Protein AF-A0A1Y1KLU0-F1 (afdb_monomer)

Sequence (217 aa):
ELPMDIPSTEQLIADHKEFMENTQKRQVEVDRICKAKQVKQSATKESRKIPKSKTPIRGSQHDVRETSPDGYGTLGRKQSTEPEFRSPRVKYLWDKWRNVWMLEWERQRVLYDHLAYLKEKERADNFSWDDWRRRFLKFMNHKKSRLTDLFRKMDKDNNGLIPRDEFIDGIIRTKFDTSRLEMKAVADMFDRNNCGLIDWKEFIAALRPDWQEKAPD

Mean predicted aligned error: 12.76 Å

pLDDT: mean 79.91, std 22.78, range [26.23, 97.81]

Secondary structure (DSSP, 8-state):
---SSHHHHHHHHHHHHHHHHHHHHHHHHHHHHHHHHB------------------------------GGGS----SS--PPPPBS-HHHHHHHHHHHHHHHHHHHHHHHHHHHHHHHHHHHHHHT--HHHHHHHHHHHHHHTT--HHHHHHHH-SSSSSEEEHHHHHHHHHHTT-S--HHHHHHHHHHH-TT-SSEEEHHHHHHHH-TT-------

Organism: Photinus pyralis (NCBI:txid7054)

Solvent-accessible surface area (backbone atoms only — not comparable to full-atom values): 13555 Å² total; per-residue (Å²): 136,80,70,96,45,62,70,62,42,53,48,56,49,52,57,45,49,54,50,52,53,55,52,55,67,50,44,62,60,54,50,53,59,45,64,74,40,44,63,78,80,78,80,79,87,75,90,78,90,87,88,89,86,88,88,87,90,88,82,90,86,82,90,76,85,70,84,54,92,72,72,81,57,97,64,77,95,53,92,80,73,78,86,56,49,79,38,73,68,53,44,51,50,49,54,52,51,53,48,52,53,52,53,49,54,50,52,53,52,53,51,50,54,49,46,51,50,49,55,52,48,52,50,54,77,67,59,45,71,70,58,52,50,54,52,52,54,51,51,34,55,74,66,74,49,54,72,68,59,57,49,56,70,55,26,83,82,72,78,55,57,29,45,50,69,54,48,44,51,48,50,53,73,70,68,53,97,73,52,76,70,51,36,52,59,50,46,54,66,34,22,79,83,69,75,61,42,34,38,61,64,39,50,44,45,63,76,39,72,85,68,70,86,76,73,85,129

Structure (mmCIF, N/CA/C/O backbone):
data_AF-A0A1Y1KLU0-F1
#
_entry.id   AF-A0A1Y1KLU0-F1
#
loop_
_atom_site.group_PDB
_atom_site.id
_atom_site.type_symbol
_atom_site.label_atom_id
_atom_site.label_alt_id
_atom_site.label_comp_id
_atom_site.label_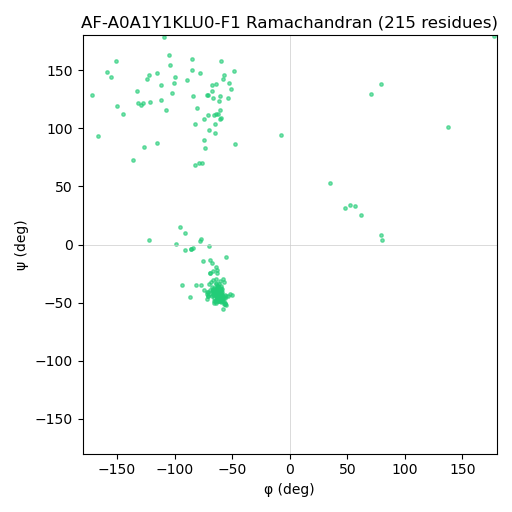asym_id
_atom_site.label_entity_id
_atom_site.label_seq_id
_atom_site.pdbx_PDB_ins_code
_atom_site.Cartn_x
_atom_site.Cartn_y
_atom_site.Cartn_z
_atom_site.occupancy
_atom_site.B_iso_or_equiv
_atom_site.auth_seq_id
_atom_site.auth_comp_id
_atom_site.auth_asym_id
_atom_site.auth_atom_id
_atom_site.pdbx_PDB_model_num
ATOM 1 N N . GLU A 1 1 ? -24.553 -1.368 2.178 1.00 76.75 1 GLU A N 1
ATOM 2 C CA . GLU A 1 1 ? -23.377 -1.200 1.297 1.00 76.75 1 GLU A CA 1
ATOM 3 C C . GLU A 1 1 ? -22.564 -0.015 1.800 1.00 76.75 1 GLU A C 1
ATOM 5 O O . GLU A 1 1 ? -23.144 0.838 2.468 1.00 76.75 1 GLU A O 1
ATOM 10 N N . LEU A 1 2 ? -21.245 -0.004 1.584 1.00 91.12 2 LEU A N 1
ATOM 11 C CA . LEU A 1 2 ? -20.385 1.109 2.007 1.00 91.12 2 LEU A CA 1
ATOM 12 C C . LEU A 1 2 ? -20.382 2.228 0.950 1.00 91.12 2 LEU A C 1
ATOM 14 O O . LEU A 1 2 ? -20.531 1.919 -0.234 1.00 91.12 2 LEU A O 1
ATOM 18 N N . PRO A 1 3 ? -20.198 3.503 1.345 1.00 94.25 3 PRO A N 1
ATOM 19 C CA . PRO A 1 3 ? -20.063 4.614 0.402 1.00 94.25 3 PRO A CA 1
ATOM 20 C C . PRO A 1 3 ? -18.905 4.394 -0.574 1.00 94.25 3 PRO A C 1
ATOM 22 O O . PRO A 1 3 ? -17.878 3.841 -0.194 1.00 94.25 3 PRO A O 1
ATOM 25 N N . MET A 1 4 ? -19.037 4.842 -1.822 1.00 93.12 4 MET A N 1
ATOM 26 C CA . MET A 1 4 ? -18.001 4.674 -2.857 1.00 93.12 4 MET A CA 1
ATOM 27 C C . MET A 1 4 ? -17.066 5.884 -2.991 1.00 93.12 4 MET A C 1
ATOM 29 O O . MET A 1 4 ? -16.336 5.994 -3.973 1.00 93.12 4 MET A O 1
ATOM 33 N N . ASP A 1 5 ? -17.076 6.777 -2.005 1.00 94.62 5 ASP A N 1
ATOM 34 C CA . ASP A 1 5 ? -16.228 7.959 -1.929 1.00 94.62 5 ASP A CA 1
ATOM 35 C C . ASP A 1 5 ? -15.383 7.965 -0.643 1.00 94.62 5 ASP A C 1
ATOM 37 O O . ASP A 1 5 ? -15.786 7.472 0.420 1.00 94.62 5 ASP A O 1
ATOM 41 N N . ILE A 1 6 ? -14.168 8.506 -0.766 1.00 95.44 6 ILE A N 1
ATOM 42 C CA . ILE A 1 6 ? -13.187 8.571 0.323 1.00 95.44 6 ILE A CA 1
ATOM 43 C C . ILE A 1 6 ? -13.709 9.419 1.498 1.00 95.44 6 ILE A C 1
ATOM 45 O O . ILE A 1 6 ? -13.676 8.904 2.618 1.00 95.44 6 ILE A O 1
ATOM 49 N N . PRO A 1 7 ? -14.243 10.645 1.296 1.00 97.19 7 PRO A N 1
ATOM 50 C CA . PRO A 1 7 ? -14.677 11.495 2.407 1.00 97.19 7 PRO A CA 1
ATOM 51 C C . PRO A 1 7 ? -15.756 10.850 3.284 1.00 97.19 7 PRO A C 1
ATOM 53 O O . PRO A 1 7 ? -15.636 10.850 4.510 1.00 97.19 7 PRO A O 1
ATOM 56 N N . SER A 1 8 ? -16.779 10.234 2.684 1.00 96.88 8 SER A N 1
ATOM 57 C CA . SER A 1 8 ? -17.842 9.566 3.447 1.00 96.88 8 SER A CA 1
ATOM 58 C C . SER A 1 8 ? -17.322 8.349 4.211 1.00 96.88 8 SER A C 1
ATOM 60 O O . SER A 1 8 ? -17.734 8.103 5.345 1.00 96.88 8 SER A O 1
ATOM 62 N N . THR A 1 9 ? -16.387 7.593 3.629 1.00 96.44 9 THR A N 1
ATOM 63 C CA . THR A 1 9 ? -15.759 6.449 4.311 1.00 96.44 9 THR A CA 1
ATOM 64 C C . THR A 1 9 ? -14.890 6.903 5.489 1.00 96.44 9 THR A C 1
ATOM 66 O O . THR A 1 9 ? -14.921 6.282 6.552 1.00 96.44 9 THR A O 1
ATOM 69 N N . GLU A 1 10 ? -14.151 8.006 5.343 1.00 97.62 10 GLU A N 1
ATOM 70 C CA . GLU A 1 10 ? -13.360 8.597 6.429 1.00 97.62 10 GLU A CA 1
ATOM 71 C C . GLU A 1 10 ? -14.247 9.100 7.576 1.00 97.62 10 GLU A C 1
ATOM 73 O O . GLU A 1 10 ? -13.916 8.864 8.742 1.00 97.62 10 GLU A O 1
ATOM 78 N N . GLN A 1 11 ? -15.410 9.684 7.268 1.00 97.81 11 GLN A N 1
ATOM 79 C CA . GLN A 1 11 ? -16.395 10.055 8.286 1.00 97.81 11 GLN A CA 1
ATOM 80 C C . GLN A 1 11 ? -16.922 8.825 9.042 1.00 97.81 11 GLN A C 1
ATOM 82 O O . GLN A 1 11 ? -16.923 8.816 10.271 1.00 97.81 11 GLN A O 1
ATOM 87 N N . LEU A 1 12 ? -17.278 7.740 8.341 1.00 97.69 12 LEU A N 1
ATOM 88 C CA . LEU A 1 12 ? -17.728 6.498 8.986 1.00 97.69 12 LEU A CA 1
ATOM 89 C C . LEU A 1 12 ? -16.672 5.883 9.914 1.00 97.69 12 LEU A C 1
ATOM 91 O O . LEU A 1 12 ? -17.035 5.233 10.901 1.00 97.69 12 LEU A O 1
ATOM 95 N N . ILE A 1 13 ? -15.386 6.055 9.593 1.00 97.62 13 ILE A N 1
ATOM 96 C CA . ILE A 1 13 ? -14.263 5.649 10.445 1.00 97.62 13 ILE A CA 1
ATOM 97 C C . ILE A 1 13 ? -14.166 6.552 11.675 1.00 97.62 13 ILE A C 1
ATOM 99 O O . ILE A 1 13 ? -13.963 6.040 12.775 1.00 97.62 13 ILE A O 1
ATOM 103 N N . ALA A 1 14 ? -14.305 7.870 11.517 1.00 97.81 14 ALA A N 1
ATOM 104 C CA . ALA A 1 14 ? -14.291 8.809 12.637 1.00 97.81 14 ALA A CA 1
ATOM 105 C C . ALA A 1 14 ? -15.418 8.502 13.636 1.00 97.81 14 ALA A C 1
ATOM 107 O O . ALA A 1 14 ? -15.144 8.295 14.819 1.00 97.81 14 ALA A O 1
ATOM 108 N N . ASP A 1 15 ? -16.645 8.336 13.141 1.00 97.31 15 ASP A N 1
ATOM 109 C CA . ASP A 1 15 ? -17.805 7.962 13.956 1.00 97.31 15 ASP A CA 1
ATOM 110 C C . ASP A 1 15 ? -17.586 6.604 14.645 1.00 97.31 15 ASP A C 1
ATOM 112 O O . ASP A 1 15 ? -17.963 6.392 15.801 1.00 97.31 15 ASP A O 1
ATOM 116 N N . HIS A 1 16 ? -16.936 5.656 13.955 1.00 97.38 16 HIS A N 1
ATOM 117 C CA . HIS A 1 16 ? -16.623 4.361 14.550 1.00 97.38 16 HIS A CA 1
ATOM 118 C C . HIS A 1 16 ? -15.627 4.453 15.698 1.00 97.38 16 HIS A C 1
ATOM 120 O O . HIS A 1 16 ? -15.785 3.752 16.695 1.00 97.38 16 HIS A O 1
ATOM 126 N N . LYS A 1 17 ? -14.597 5.290 15.551 1.00 96.50 17 LYS A N 1
ATOM 127 C CA . LYS A 1 17 ? -13.587 5.493 16.590 1.00 96.50 17 LYS A CA 1
ATOM 128 C C . LYS A 1 17 ? -14.226 6.039 17.855 1.00 96.50 17 LYS A C 1
ATOM 130 O O . LYS A 1 17 ? -13.967 5.504 18.927 1.00 96.50 17 LYS A O 1
ATOM 135 N N . GLU A 1 18 ? -15.120 7.018 17.726 1.00 96.75 18 GLU A N 1
ATOM 136 C CA . GLU A 1 18 ? -15.871 7.538 18.870 1.00 96.75 18 GLU A CA 1
ATOM 137 C C . GLU A 1 18 ? -16.696 6.432 19.549 1.00 96.75 18 GLU A C 1
ATOM 139 O O . GLU A 1 18 ? -16.684 6.291 20.776 1.00 96.75 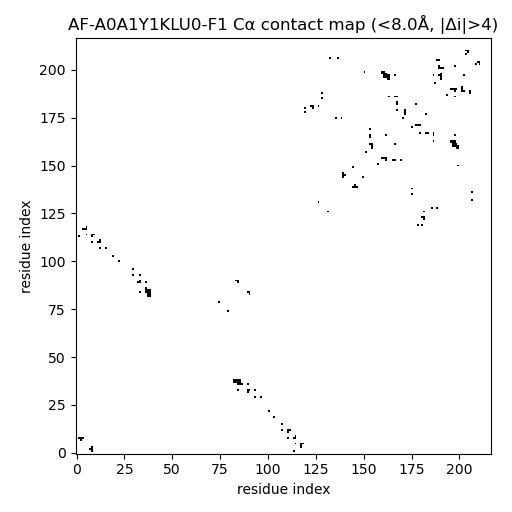18 GLU A O 1
ATOM 144 N N . PHE A 1 19 ? -17.372 5.594 18.758 1.00 96.25 19 PHE A N 1
ATOM 145 C CA . PHE A 1 19 ? -18.103 4.445 19.285 1.00 96.25 19 PHE A CA 1
ATOM 146 C C . PHE A 1 19 ? -17.188 3.469 20.042 1.00 96.25 19 PHE A C 1
ATOM 148 O O . PHE A 1 19 ? -17.486 3.126 21.187 1.00 96.25 19 PHE A O 1
ATOM 155 N N . MET A 1 20 ? -16.049 3.082 19.460 1.00 95.06 20 MET A N 1
ATOM 156 C CA . MET A 1 20 ? -15.077 2.184 20.094 1.00 95.06 20 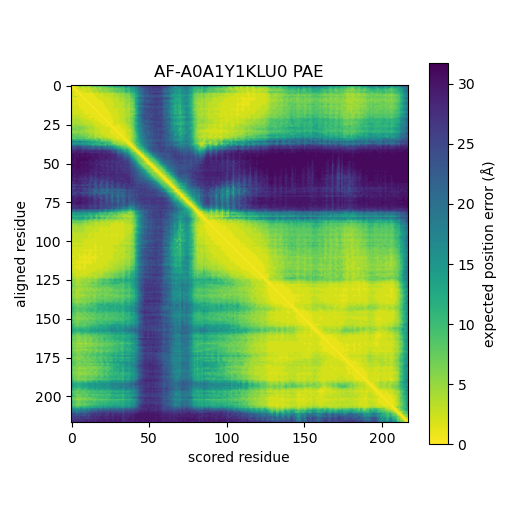MET A CA 1
ATOM 157 C C . MET A 1 20 ? -14.502 2.764 21.392 1.00 95.06 20 MET A C 1
ATOM 159 O O . MET A 1 20 ? -14.381 2.046 22.384 1.00 95.06 20 MET A O 1
ATOM 163 N N . GLU A 1 21 ? -14.186 4.061 21.428 1.00 94.06 21 GLU A N 1
ATOM 164 C CA . GLU A 1 21 ? -13.735 4.741 22.648 1.00 94.06 21 GLU A CA 1
ATOM 165 C C . GLU A 1 21 ? -14.805 4.697 23.745 1.00 94.06 21 GLU A C 1
ATOM 167 O O . GLU A 1 21 ? -14.508 4.452 24.920 1.00 94.06 21 GLU A O 1
ATOM 172 N N . ASN A 1 22 ? -16.070 4.907 23.376 1.00 93.81 22 ASN A N 1
ATOM 173 C CA . ASN A 1 22 ? -17.192 4.831 24.305 1.00 93.81 22 ASN A CA 1
ATOM 174 C C . ASN A 1 22 ? -17.421 3.402 24.822 1.00 93.81 22 ASN A C 1
ATOM 176 O O . ASN A 1 22 ? -17.669 3.226 26.022 1.00 93.81 22 ASN A O 1
ATOM 180 N N . THR A 1 23 ? -17.273 2.381 23.975 1.00 92.81 23 THR A N 1
ATOM 181 C CA . THR A 1 23 ? -17.299 0.975 24.403 1.00 92.81 23 THR A CA 1
ATOM 182 C C . THR A 1 23 ? -16.124 0.656 25.329 1.00 92.81 23 THR A C 1
ATOM 184 O O . THR A 1 23 ? -16.318 0.060 26.391 1.00 92.81 23 THR A O 1
ATOM 187 N N . GLN A 1 24 ? -14.918 1.137 25.020 1.00 91.12 24 GLN A N 1
ATOM 188 C CA . GLN A 1 24 ? -13.727 0.912 25.840 1.00 91.12 24 GLN A CA 1
ATOM 189 C C . GLN A 1 24 ? -13.848 1.528 27.242 1.00 91.12 24 GLN A C 1
ATOM 191 O O . GLN A 1 24 ? -13.431 0.908 28.220 1.00 91.12 24 GLN A O 1
ATOM 196 N N . LYS A 1 25 ? -14.472 2.705 27.386 1.00 91.94 25 LYS A N 1
ATOM 197 C CA . LYS A 1 25 ? -14.742 3.313 28.707 1.00 91.94 25 LYS A CA 1
ATOM 198 C C . LYS A 1 25 ? -15.617 2.413 29.588 1.00 91.94 25 LYS A C 1
ATOM 200 O O . LYS A 1 25 ? -15.358 2.270 30.782 1.00 91.94 25 LYS A O 1
ATOM 205 N N . ARG A 1 26 ? -16.619 1.759 28.995 1.00 91.44 26 ARG A N 1
ATOM 206 C CA . ARG A 1 26 ? -17.548 0.846 29.687 1.00 91.44 26 ARG A CA 1
ATOM 207 C C . ARG A 1 26 ? -16.926 -0.512 30.028 1.00 91.44 26 ARG A C 1
ATOM 209 O O . ARG A 1 26 ? -17.459 -1.221 30.883 1.00 91.44 26 ARG A O 1
ATOM 216 N N . GLN A 1 27 ? -15.774 -0.851 29.443 1.00 89.44 27 GLN A N 1
ATOM 217 C CA . GLN A 1 27 ? -15.048 -2.090 29.732 1.00 89.44 27 GLN A CA 1
ATOM 218 C C . GLN A 1 27 ? -14.816 -2.296 31.231 1.00 89.44 27 GLN A C 1
ATOM 220 O O . GLN A 1 27 ? -14.994 -3.397 31.747 1.00 89.44 27 GLN A O 1
ATOM 225 N N . VAL A 1 28 ? -14.442 -1.231 31.946 1.00 89.31 28 VAL A N 1
ATOM 226 C CA . VAL A 1 28 ? -14.109 -1.290 33.377 1.00 89.31 28 VAL A CA 1
ATOM 227 C C . VAL A 1 28 ? -15.307 -1.742 34.220 1.00 89.31 28 VAL A C 1
ATOM 229 O O . VAL A 1 28 ? -15.146 -2.484 35.193 1.00 89.31 28 VAL A O 1
ATOM 232 N N . GLU A 1 29 ? -16.516 -1.322 33.849 1.00 91.19 29 GLU A N 1
ATOM 233 C CA . GLU A 1 29 ? -17.753 -1.700 34.536 1.00 91.19 29 GLU A CA 1
ATOM 234 C C . GLU A 1 29 ? -18.094 -3.172 34.294 1.00 91.19 29 GLU A C 1
ATOM 236 O O . GLU A 1 29 ? -18.395 -3.909 35.238 1.00 91.19 29 GLU A O 1
ATOM 241 N N . VAL A 1 30 ? -17.977 -3.625 33.044 1.00 88.19 30 VAL A N 1
ATOM 242 C CA . VAL A 1 30 ? -18.237 -5.019 32.659 1.00 88.19 30 VAL A CA 1
ATOM 243 C C . VAL A 1 30 ? -17.240 -5.962 33.326 1.00 88.19 30 VAL A C 1
ATOM 245 O O . VAL A 1 30 ? -17.640 -6.971 33.912 1.00 88.19 30 VAL A O 1
ATOM 248 N N . ASP A 1 31 ? -15.960 -5.593 33.338 1.00 88.25 31 ASP A N 1
ATOM 249 C CA . ASP A 1 31 ? -14.896 -6.306 34.041 1.00 88.25 31 ASP A CA 1
ATOM 250 C C . ASP A 1 31 ? -15.204 -6.478 35.528 1.00 88.25 31 ASP A C 1
ATOM 252 O O . ASP A 1 31 ? -15.012 -7.561 36.086 1.00 88.25 31 ASP A O 1
ATOM 256 N N . ARG A 1 32 ? -15.687 -5.416 36.184 1.00 90.00 32 ARG A N 1
ATOM 257 C CA . ARG A 1 32 ? -16.030 -5.436 37.610 1.00 90.00 32 ARG A CA 1
ATOM 258 C C . ARG A 1 32 ? -17.137 -6.453 37.895 1.00 90.00 32 ARG A C 1
ATOM 260 O O . ARG A 1 32 ? -17.018 -7.229 38.844 1.00 90.00 32 ARG A O 1
ATOM 267 N N . ILE A 1 33 ? -18.182 -6.482 37.067 1.00 87.31 33 ILE A N 1
ATOM 268 C CA . ILE A 1 33 ? -19.315 -7.411 37.209 1.00 87.31 33 ILE A CA 1
ATOM 269 C C . ILE A 1 33 ? -18.874 -8.855 36.934 1.00 87.31 33 ILE A C 1
ATOM 271 O O . ILE A 1 33 ? -19.210 -9.761 37.703 1.00 87.31 33 ILE A O 1
ATOM 275 N N . CYS A 1 34 ? -18.082 -9.070 35.881 1.00 86.12 34 CYS A N 1
ATOM 276 C CA . CYS A 1 34 ? -17.589 -10.393 35.502 1.00 86.12 34 CYS A CA 1
ATOM 277 C C . CYS A 1 34 ? -16.656 -10.974 36.576 1.00 86.12 34 CYS A C 1
ATOM 279 O O . CYS A 1 34 ? -16.883 -12.091 37.047 1.00 86.12 34 CYS A O 1
ATOM 281 N N . LYS A 1 35 ? -15.670 -10.196 37.051 1.00 85.12 3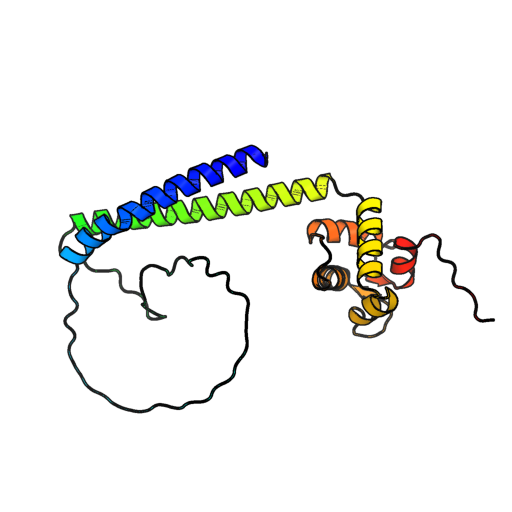5 LYS A N 1
ATOM 282 C CA . LYS A 1 35 ? -14.717 -10.614 38.100 1.00 85.12 35 LYS A CA 1
ATOM 283 C C . LYS A 1 35 ? -15.407 -10.945 39.425 1.00 85.12 35 LYS A C 1
ATOM 285 O O . LYS A 1 35 ? -14.983 -11.868 40.116 1.00 85.12 35 LYS A O 1
ATOM 290 N N . ALA A 1 36 ? -16.491 -10.248 39.774 1.00 80.31 36 ALA A N 1
ATOM 291 C CA . ALA A 1 36 ? -17.230 -10.491 41.016 1.00 80.31 36 ALA A CA 1
ATOM 292 C C . ALA A 1 36 ? -17.945 -11.858 41.064 1.00 80.31 36 ALA A C 1
ATOM 294 O O . ALA A 1 36 ? -18.254 -12.353 42.149 1.00 80.31 36 ALA A O 1
ATOM 295 N N . LYS A 1 37 ? -18.239 -12.470 39.907 1.00 79.19 37 LYS A N 1
ATOM 296 C CA . LYS A 1 37 ? -18.997 -13.733 39.803 1.00 79.19 37 LYS A CA 1
ATOM 297 C C . LYS A 1 37 ? -18.238 -14.853 39.081 1.00 79.19 37 LYS A C 1
ATOM 299 O O . LYS A 1 37 ? -18.806 -15.931 38.887 1.00 79.19 37 LYS A O 1
ATOM 304 N N . GLN A 1 38 ? -16.983 -14.619 38.705 1.00 81.44 38 GLN A N 1
ATOM 305 C CA . GLN A 1 38 ? -16.123 -15.615 38.073 1.00 81.44 38 GLN A CA 1
ATOM 306 C C . GLN A 1 38 ? -15.773 -16.735 39.062 1.00 81.44 38 GLN A C 1
ATOM 308 O O . GLN A 1 38 ? -15.472 -16.489 40.236 1.00 81.44 38 GLN A O 1
ATOM 313 N N . VAL A 1 39 ? -15.816 -17.985 38.601 1.00 77.88 39 VAL A N 1
ATOM 314 C CA . VAL A 1 39 ? -15.370 -19.129 39.397 1.00 77.88 39 VAL A CA 1
ATOM 315 C C . VAL A 1 39 ? -13.844 -19.063 39.503 1.00 77.88 39 VAL A C 1
ATOM 317 O O . VAL A 1 39 ? -13.133 -19.239 38.518 1.00 77.88 39 VAL A O 1
ATOM 320 N N . LYS A 1 40 ? -13.316 -18.791 40.705 1.00 68.81 40 LYS A N 1
ATOM 321 C CA . LYS A 1 40 ? -11.881 -18.957 40.972 1.00 68.81 40 LYS A CA 1
ATOM 322 C C . LYS A 1 40 ? -11.545 -20.440 40.838 1.00 68.81 40 LYS A C 1
ATOM 324 O O . LYS A 1 40 ? -11.979 -21.230 41.673 1.00 68.81 40 LYS A O 1
ATOM 329 N N . GLN A 1 41 ? -10.762 -20.800 39.825 1.00 56.53 41 GLN A N 1
ATOM 330 C CA . GLN A 1 41 ? -10.113 -22.105 39.787 1.00 56.53 41 GLN A CA 1
ATOM 331 C C . GLN A 1 41 ? -9.191 -22.194 41.009 1.00 56.53 41 GLN A C 1
ATOM 333 O O . GLN A 1 41 ? -8.276 -21.385 41.177 1.00 56.53 41 GLN A O 1
ATOM 338 N N . SER A 1 42 ? -9.483 -23.120 41.919 1.00 41.16 42 SER A N 1
ATOM 339 C CA . SER A 1 42 ? -8.624 -23.407 43.062 1.00 41.16 42 SER A CA 1
ATOM 340 C C . SER A 1 42 ? -7.281 -23.903 42.538 1.00 41.16 42 SER A C 1
ATOM 342 O O . SER A 1 42 ? -7.201 -24.984 41.961 1.00 41.16 42 SER A O 1
ATOM 344 N N . ALA A 1 43 ? -6.229 -23.109 42.731 1.00 41.41 43 ALA A N 1
ATOM 345 C CA . ALA A 1 43 ? -4.866 -23.531 42.466 1.00 41.41 43 ALA A CA 1
ATOM 346 C C . ALA A 1 43 ? -4.496 -24.664 43.435 1.00 41.41 43 ALA A C 1
ATOM 348 O O . ALA A 1 43 ? -4.079 -24.418 44.568 1.00 41.41 43 ALA A O 1
ATOM 349 N N . THR A 1 44 ? -4.641 -25.913 42.998 1.00 34.12 44 THR A N 1
ATOM 350 C CA . THR A 1 44 ? -3.927 -27.037 43.598 1.00 34.12 44 THR A CA 1
ATOM 351 C C . THR A 1 44 ? -2.440 -26.819 43.338 1.00 34.12 44 THR A C 1
ATOM 353 O O . THR A 1 44 ? -1.949 -26.972 42.220 1.00 34.12 44 THR A O 1
ATOM 356 N N . LYS A 1 45 ? -1.725 -26.382 44.381 1.00 42.75 45 LYS A N 1
ATOM 357 C CA . LYS A 1 45 ? -0.264 -26.416 44.438 1.00 42.75 45 LYS A CA 1
ATOM 358 C C . LYS A 1 45 ? 0.176 -27.872 44.306 1.00 42.75 45 LYS A C 1
ATOM 360 O O . LYS A 1 45 ? 0.064 -28.614 45.272 1.00 42.75 45 LYS A O 1
ATOM 365 N N . GLU A 1 46 ? 0.763 -28.239 43.174 1.00 31.34 46 GLU A N 1
ATOM 366 C CA . GLU A 1 46 ? 1.718 -29.341 43.143 1.00 31.34 46 GLU A CA 1
ATOM 367 C C . GLU A 1 46 ? 3.005 -28.912 42.443 1.00 31.34 46 GLU A C 1
ATOM 369 O O . GLU A 1 46 ? 3.051 -28.434 41.311 1.00 31.34 46 GLU A O 1
ATOM 374 N N . SER A 1 47 ? 4.066 -29.017 43.226 1.00 38.09 47 SER A N 1
ATOM 375 C CA . SER A 1 47 ? 5.450 -28.718 42.928 1.00 38.09 47 SER A CA 1
ATOM 376 C C . SER A 1 47 ? 6.063 -29.741 41.976 1.00 38.09 47 SER A C 1
ATOM 378 O O . SER A 1 47 ? 6.118 -30.922 42.310 1.00 38.09 47 SER A O 1
ATOM 380 N N . ARG A 1 48 ? 6.691 -29.282 40.885 1.00 31.38 48 ARG A N 1
ATOM 381 C CA . ARG A 1 48 ? 7.856 -29.970 40.305 1.00 31.38 48 ARG A CA 1
ATOM 382 C C . ARG A 1 48 ? 8.803 -28.987 39.602 1.00 31.38 48 ARG A C 1
ATOM 384 O O . ARG A 1 48 ? 8.427 -28.283 38.673 1.00 31.38 48 ARG A O 1
ATOM 391 N N . LYS A 1 49 ? 10.036 -28.941 40.122 1.00 29.23 49 LYS A N 1
ATOM 392 C CA . LYS A 1 49 ? 11.262 -28.353 39.536 1.00 29.23 49 LYS A CA 1
ATOM 393 C C . LYS A 1 49 ? 11.549 -29.088 38.194 1.00 29.23 49 LYS A C 1
ATOM 395 O O . LYS A 1 49 ? 11.065 -30.205 38.049 1.00 29.23 49 LYS A O 1
ATOM 400 N N . ILE A 1 50 ? 12.277 -28.609 37.173 1.00 28.92 50 ILE A N 1
ATOM 401 C CA . ILE A 1 50 ? 13.710 -28.225 36.998 1.00 28.92 50 ILE A CA 1
ATOM 402 C C . ILE A 1 50 ? 13.871 -27.810 35.475 1.00 28.92 50 ILE A C 1
ATOM 404 O O . ILE A 1 50 ? 12.930 -28.063 34.726 1.00 28.92 50 ILE A O 1
ATOM 408 N N . PRO A 1 51 ? 15.033 -27.379 34.910 1.00 34.69 51 PRO A N 1
ATOM 409 C CA . PRO A 1 51 ? 15.790 -26.112 34.971 1.00 34.69 51 PRO A CA 1
ATOM 410 C C . PRO A 1 51 ? 15.768 -25.256 33.664 1.00 34.69 51 PRO A C 1
ATOM 412 O O . PRO A 1 51 ? 15.236 -25.637 32.628 1.00 34.69 51 PRO A O 1
ATOM 415 N N . LYS A 1 52 ? 16.427 -24.086 33.734 1.00 33.84 52 LYS A N 1
ATOM 416 C CA . LYS A 1 52 ? 16.699 -23.096 32.668 1.00 33.84 52 LYS A CA 1
ATOM 417 C C . LYS A 1 52 ? 17.857 -23.503 31.735 1.00 33.84 52 LYS A C 1
ATOM 419 O O . LYS A 1 52 ? 18.887 -23.950 32.230 1.00 33.84 52 LYS A O 1
ATOM 424 N N . SER A 1 53 ? 17.783 -23.121 30.456 1.00 27.83 53 SER A N 1
ATOM 425 C CA . SER A 1 53 ? 18.953 -22.866 29.594 1.00 27.83 53 SER A CA 1
ATOM 426 C C . SER A 1 53 ? 18.788 -21.539 28.839 1.00 27.83 53 SER A C 1
ATOM 428 O O . SER A 1 53 ? 17.723 -21.245 28.302 1.00 27.83 53 SER A O 1
ATOM 430 N N . LYS A 1 54 ? 19.838 -20.709 28.865 1.00 31.17 54 LYS A N 1
ATOM 431 C CA . LYS A 1 54 ? 19.942 -19.374 28.250 1.00 31.17 54 LYS A CA 1
ATOM 432 C C . LYS A 1 54 ? 20.702 -19.465 26.923 1.00 31.17 54 LYS A C 1
ATOM 434 O O . LYS A 1 54 ? 21.741 -20.110 26.924 1.00 31.17 54 LYS A O 1
ATOM 439 N N . THR A 1 55 ? 20.318 -18.670 25.922 1.00 28.56 55 THR A N 1
ATOM 440 C CA . THR A 1 55 ? 21.250 -17.954 25.021 1.00 28.56 55 THR A CA 1
ATOM 441 C C . THR A 1 55 ? 20.572 -16.705 24.420 1.00 28.56 55 THR A C 1
ATOM 443 O O . THR A 1 55 ? 19.364 -16.741 24.185 1.00 28.56 55 THR A O 1
ATOM 446 N N . PRO A 1 56 ? 21.301 -15.588 24.204 1.00 36.91 56 PRO A N 1
ATOM 447 C CA . PRO A 1 56 ? 20.753 -14.311 23.728 1.00 36.91 56 PRO A CA 1
ATOM 448 C C . PRO A 1 56 ? 21.062 -14.056 22.240 1.00 36.91 56 PRO A C 1
ATOM 450 O O . PRO A 1 56 ? 22.093 -14.514 21.767 1.00 36.91 56 PRO A O 1
ATOM 453 N N . ILE A 1 57 ? 20.244 -13.258 21.536 1.00 30.91 57 ILE A N 1
ATOM 454 C CA . ILE A 1 57 ? 20.664 -12.409 20.396 1.00 30.91 57 ILE A CA 1
ATOM 455 C C . ILE A 1 57 ? 19.639 -11.276 20.175 1.00 30.91 57 ILE A C 1
ATOM 457 O O . ILE A 1 57 ? 18.461 -11.398 20.498 1.00 30.91 57 ILE A O 1
ATOM 461 N N . ARG A 1 58 ? 20.161 -10.139 19.708 1.00 29.27 58 ARG A N 1
ATOM 462 C CA . ARG A 1 58 ? 19.689 -8.748 19.793 1.00 29.27 58 ARG A CA 1
ATOM 463 C C . ARG A 1 58 ? 19.354 -8.187 18.395 1.00 29.27 58 ARG A C 1
ATOM 465 O O . ARG A 1 58 ? 20.091 -8.484 17.464 1.00 29.27 58 ARG A O 1
ATOM 472 N N . GLY A 1 59 ? 18.357 -7.290 18.305 1.00 28.52 59 GLY A N 1
ATOM 473 C CA . GLY A 1 59 ? 18.118 -6.320 17.202 1.00 28.52 59 GLY A CA 1
ATOM 474 C C . GLY A 1 59 ? 16.630 -6.223 16.796 1.00 28.52 59 GLY A C 1
ATOM 475 O O . GLY A 1 59 ? 16.112 -7.206 16.292 1.00 28.52 59 GLY A O 1
ATOM 476 N N . SER A 1 60 ? 15.840 -5.207 17.207 1.00 32.47 60 SER A N 1
ATOM 477 C CA . SER A 1 60 ? 15.716 -3.811 16.681 1.00 32.47 60 SER A CA 1
ATOM 478 C C . SER A 1 60 ? 15.035 -3.749 15.292 1.00 32.47 60 SER A C 1
ATOM 480 O O . SER A 1 60 ? 15.490 -4.441 14.397 1.00 32.47 60 SER A O 1
ATOM 482 N N . GLN A 1 61 ? 14.004 -2.958 14.956 1.00 37.69 61 GLN A N 1
ATOM 483 C CA . GLN A 1 61 ? 13.030 -2.080 15.629 1.00 37.69 61 GLN A CA 1
ATOM 484 C C . GLN A 1 61 ? 12.009 -1.684 14.533 1.00 37.69 61 GLN A C 1
ATOM 486 O O . GLN A 1 61 ? 12.429 -1.211 13.480 1.00 37.69 61 GLN A O 1
ATOM 491 N N . HIS A 1 62 ? 10.705 -1.846 14.767 1.00 30.92 62 HIS A N 1
ATOM 492 C CA . HIS A 1 62 ? 9.650 -0.948 14.266 1.00 30.92 62 HIS A CA 1
ATOM 493 C C . HIS A 1 62 ? 8.357 -1.287 15.028 1.00 30.92 62 HIS A C 1
ATOM 495 O O . HIS A 1 62 ? 7.656 -2.243 14.709 1.00 30.92 62 HIS A O 1
ATOM 501 N N . ASP A 1 63 ? 8.116 -0.559 16.117 1.00 31.14 63 ASP A N 1
ATOM 502 C CA . ASP A 1 63 ? 6.961 -0.725 17.003 1.00 31.14 63 ASP A CA 1
ATOM 503 C C . ASP A 1 63 ? 5.745 0.003 16.408 1.00 31.14 63 ASP A C 1
ATOM 505 O O . ASP A 1 63 ? 5.633 1.224 16.496 1.00 31.14 63 ASP A O 1
ATOM 509 N N . VAL A 1 64 ? 4.820 -0.756 15.823 1.00 39.25 64 VAL A N 1
ATOM 510 C CA . VAL A 1 64 ? 3.399 -0.390 15.767 1.00 39.25 64 VAL A CA 1
ATOM 511 C C . VAL A 1 64 ? 2.677 -1.453 16.582 1.00 39.25 64 VAL A C 1
ATOM 513 O O . VAL A 1 64 ? 2.278 -2.499 16.080 1.00 39.25 64 VAL A O 1
ATOM 516 N N . ARG A 1 65 ? 2.583 -1.220 17.891 1.00 38.62 65 ARG A N 1
ATOM 517 C CA . ARG A 1 65 ? 1.723 -1.993 18.791 1.00 38.62 65 ARG A CA 1
ATOM 518 C C . ARG A 1 65 ? 0.276 -1.548 18.588 1.00 38.62 65 ARG A C 1
ATOM 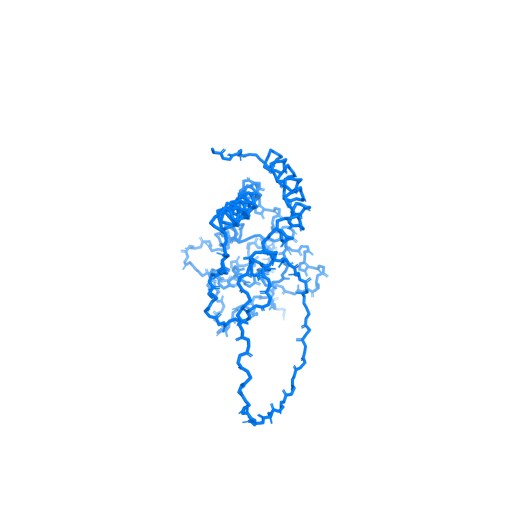520 O O . ARG A 1 65 ? -0.310 -0.906 19.454 1.00 38.62 65 ARG A O 1
ATOM 527 N N . GLU A 1 66 ? -0.293 -1.889 17.436 1.00 43.41 66 GLU A N 1
ATOM 528 C CA . GLU A 1 66 ? -1.744 -1.986 17.314 1.00 43.41 66 GLU A CA 1
ATOM 529 C C . GLU A 1 66 ? -2.194 -3.221 18.089 1.00 43.41 66 GLU A C 1
ATOM 531 O O . GLU A 1 66 ? -1.610 -4.304 18.011 1.00 43.41 66 GLU A O 1
ATOM 536 N N . THR A 1 67 ? -3.171 -3.009 18.956 1.00 42.62 67 THR A N 1
ATOM 537 C CA . THR A 1 67 ? -3.634 -3.996 19.919 1.00 42.62 67 THR A CA 1
ATOM 538 C C . THR A 1 67 ? -4.358 -5.100 19.152 1.00 42.62 67 THR A C 1
ATOM 540 O O . THR A 1 67 ? -5.511 -4.948 18.760 1.00 42.62 67 THR A O 1
ATOM 543 N N . SER A 1 68 ? -3.637 -6.196 18.903 1.00 41.22 68 SER A N 1
ATOM 544 C CA . SER A 1 68 ? -4.177 -7.452 18.375 1.00 41.22 68 SER A CA 1
ATOM 545 C C . SER A 1 68 ? -5.426 -7.871 19.171 1.00 41.22 68 SER A C 1
ATOM 547 O O . SER A 1 68 ? -5.472 -7.625 20.385 1.00 41.22 68 SER A O 1
ATOM 549 N N . PRO A 1 69 ? -6.401 -8.563 18.551 1.00 42.47 69 PRO A N 1
ATOM 550 C CA . PRO A 1 69 ? -7.599 -9.087 19.217 1.00 42.47 69 PRO A CA 1
ATOM 551 C C . PRO A 1 69 ? -7.326 -9.999 20.430 1.00 42.47 69 PRO A C 1
ATOM 553 O O . PRO A 1 69 ? -8.216 -10.316 21.214 1.00 42.47 69 PRO A O 1
ATOM 556 N N . ASP A 1 70 ? -6.078 -10.402 20.634 1.00 36.56 70 ASP A N 1
ATOM 557 C CA . ASP A 1 70 ? -5.638 -11.213 21.768 1.00 36.56 70 ASP A CA 1
ATOM 558 C C . ASP A 1 70 ? -5.500 -10.413 23.083 1.00 36.56 70 ASP A C 1
ATOM 560 O O . ASP A 1 70 ? -5.047 -10.940 24.098 1.00 36.56 70 ASP A O 1
ATOM 564 N N . GLY A 1 71 ? -5.879 -9.130 23.087 1.00 36.22 71 GLY A N 1
ATOM 565 C CA . GLY A 1 71 ? -5.723 -8.195 24.207 1.00 36.22 71 GLY A CA 1
ATOM 566 C C . GLY A 1 71 ? -6.604 -8.441 25.440 1.00 36.22 71 GLY A C 1
ATOM 567 O O . GLY A 1 71 ? -6.454 -7.724 26.430 1.00 36.22 71 GLY A O 1
ATOM 568 N N . TYR A 1 72 ? -7.474 -9.456 25.446 1.00 44.62 72 TYR A N 1
ATOM 569 C CA . TYR A 1 72 ? -8.135 -9.923 26.672 1.00 44.62 72 TYR A CA 1
ATOM 570 C C . TYR A 1 72 ? -7.230 -10.874 27.459 1.00 44.62 72 TYR A C 1
ATOM 572 O O . TYR A 1 72 ? -7.506 -12.057 27.631 1.00 44.62 72 TYR A O 1
ATOM 580 N N . GLY A 1 73 ? -6.156 -10.305 27.999 1.00 34.72 73 GLY A N 1
ATOM 581 C CA . GLY A 1 73 ? -5.373 -10.922 29.057 1.00 34.72 73 GLY A CA 1
ATOM 582 C C . GLY A 1 73 ? -4.392 -11.997 28.595 1.00 34.72 73 GLY A C 1
ATOM 583 O O . GLY A 1 73 ? -4.664 -12.885 27.799 1.00 34.72 73 GLY A O 1
ATOM 584 N N . THR A 1 74 ? -3.216 -11.929 29.196 1.00 35.06 74 THR A N 1
ATOM 585 C CA . THR A 1 74 ? -2.157 -12.928 29.208 1.00 35.06 74 THR A CA 1
ATOM 586 C C . THR A 1 74 ? -2.676 -14.342 29.527 1.00 35.06 74 THR A C 1
ATOM 588 O O . THR A 1 74 ? -2.607 -14.801 30.663 1.00 35.06 74 THR A O 1
ATOM 591 N N . LEU A 1 75 ? -3.120 -15.074 28.511 1.00 33.72 75 LEU A N 1
ATOM 592 C CA . LEU A 1 75 ? -3.038 -16.529 28.433 1.00 33.72 75 LEU A CA 1
ATOM 593 C C . LEU A 1 75 ? -2.350 -16.854 27.114 1.00 33.72 75 LEU A C 1
ATOM 595 O O . LEU A 1 75 ? -2.972 -17.091 26.084 1.00 33.72 75 LEU A O 1
ATOM 599 N N . GLY A 1 76 ? -1.018 -16.823 27.150 1.00 26.23 76 GLY A N 1
ATOM 600 C CA . GLY A 1 76 ? -0.217 -17.308 26.042 1.00 26.23 76 GLY A CA 1
ATOM 601 C C . GLY A 1 76 ? -0.625 -18.734 25.698 1.00 26.23 76 GLY A C 1
ATOM 602 O O . GLY A 1 76 ? -0.622 -19.592 26.574 1.00 26.23 76 GLY A O 1
ATOM 603 N N . ARG A 1 77 ? -0.952 -18.964 24.423 1.00 34.28 77 ARG A N 1
ATOM 604 C CA . ARG A 1 77 ? -0.785 -20.237 23.707 1.00 34.28 77 ARG A CA 1
ATOM 605 C C . ARG A 1 77 ? -1.005 -21.489 24.573 1.00 34.28 77 ARG A C 1
ATOM 607 O O . ARG A 1 77 ? -0.159 -22.375 24.647 1.00 34.28 77 ARG A O 1
ATOM 614 N N . LYS A 1 78 ? -2.151 -21.545 25.239 1.00 33.34 78 LYS A N 1
ATOM 615 C CA . LYS A 1 78 ? -2.745 -22.740 25.831 1.00 33.34 78 LYS A CA 1
ATOM 616 C C . LYS A 1 78 ? -4.236 -22.553 25.645 1.00 33.34 78 LYS A C 1
ATOM 618 O O . LYS A 1 78 ? -4.775 -21.600 26.188 1.00 33.34 78 LYS A O 1
ATOM 623 N N . GLN A 1 79 ? -4.821 -23.400 24.802 1.00 39.41 79 GLN A N 1
ATOM 624 C CA . GLN A 1 79 ? -6.255 -23.653 24.631 1.00 39.41 79 GLN A CA 1
ATOM 625 C C . GLN A 1 79 ? -7.101 -22.933 25.702 1.00 39.41 79 GLN A C 1
ATOM 627 O O . GLN A 1 79 ? -7.192 -23.404 26.835 1.00 39.41 79 GLN A O 1
ATOM 632 N N . SER A 1 80 ? -7.590 -21.727 25.396 1.00 41.94 80 SER A N 1
ATOM 633 C CA . SER A 1 80 ? -8.226 -20.858 26.387 1.00 41.94 80 SER A CA 1
ATOM 634 C C . SER A 1 80 ? -9.615 -21.395 26.705 1.00 41.94 80 SER A C 1
ATOM 636 O O . SER A 1 80 ? -10.533 -21.347 25.891 1.00 41.94 80 SER A O 1
ATOM 638 N N . THR A 1 81 ? -9.759 -21.957 27.897 1.00 54.22 81 THR A N 1
ATOM 639 C CA . THR A 1 81 ? -11.047 -22.356 28.451 1.00 54.22 81 THR A CA 1
ATOM 640 C C . THR A 1 81 ? -11.884 -21.108 28.727 1.00 54.22 81 THR A C 1
ATOM 642 O O . THR A 1 81 ? -11.423 -20.164 29.371 1.00 54.22 81 THR A O 1
ATOM 645 N N . GLU A 1 82 ? -13.103 -21.086 28.187 1.00 69.31 82 GLU A N 1
ATOM 646 C CA . GLU A 1 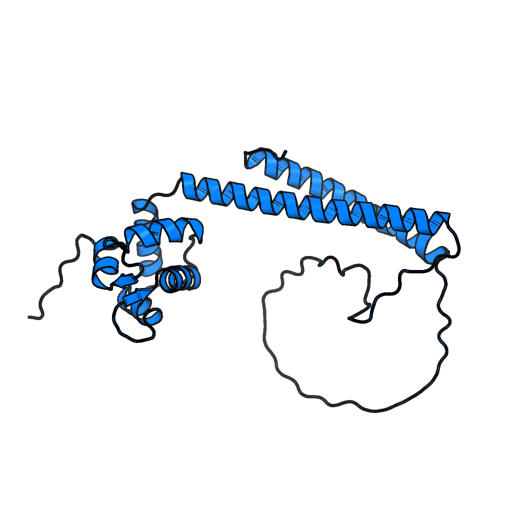82 ? -14.091 -20.026 28.402 1.00 69.31 82 GLU A CA 1
ATOM 647 C C . GLU A 1 82 ? -14.265 -19.772 29.913 1.00 69.31 82 GLU A C 1
ATOM 649 O O . GLU A 1 82 ? -14.359 -20.733 30.686 1.00 69.31 82 GLU A O 1
ATOM 654 N N . PRO A 1 83 ? -14.270 -18.508 30.373 1.00 76.12 83 PRO A N 1
ATOM 655 C CA . PRO A 1 83 ? -14.426 -18.212 31.788 1.00 76.12 83 PRO A CA 1
ATOM 656 C C . PRO A 1 83 ? -15.780 -18.716 32.297 1.00 76.12 83 PRO A C 1
ATOM 658 O O . PRO A 1 83 ? -16.837 -18.333 31.804 1.00 76.12 83 PRO A O 1
ATOM 661 N N . GLU A 1 84 ? -15.749 -19.559 33.327 1.00 79.81 84 GLU A N 1
ATOM 662 C CA . GLU A 1 84 ? -16.965 -20.073 33.945 1.00 79.81 84 GLU A CA 1
ATOM 663 C C . GLU A 1 84 ? -17.499 -19.081 34.990 1.00 79.81 84 GLU A C 1
ATOM 665 O O . GLU A 1 84 ? -16.781 -18.622 35.891 1.00 79.81 84 GLU A O 1
ATOM 670 N N . PHE A 1 85 ? -18.781 -18.735 34.873 1.00 85.69 85 PHE A N 1
ATOM 671 C CA . PHE A 1 85 ? -19.448 -17.782 35.756 1.00 85.69 85 PHE A CA 1
ATOM 672 C C . PHE A 1 85 ? -20.494 -18.479 36.616 1.00 85.69 85 PHE A C 1
ATOM 674 O O . PHE A 1 85 ? -21.319 -19.243 36.126 1.00 85.69 85 PHE A O 1
ATOM 681 N N . ARG A 1 86 ? -20.541 -18.121 37.904 1.00 82.50 86 ARG A N 1
ATOM 682 C CA . ARG A 1 86 ? -21.540 -18.647 38.852 1.00 82.50 86 ARG A CA 1
ATOM 683 C C . ARG A 1 86 ? -22.970 -18.187 38.556 1.00 82.50 86 ARG A C 1
ATOM 685 O O . ARG A 1 86 ? -23.913 -18.714 39.133 1.00 82.50 86 ARG A O 1
ATOM 692 N N . SER A 1 87 ? -23.138 -17.148 37.736 1.00 89.00 87 SER A N 1
ATOM 693 C CA . SER A 1 87 ? -24.438 -16.559 37.415 1.00 89.00 87 SER A CA 1
ATOM 694 C C . SER A 1 87 ? -24.697 -16.614 35.908 1.00 89.00 87 SER A C 1
ATOM 696 O O . SER A 1 87 ? -23.943 -15.986 35.158 1.00 89.00 87 SER A O 1
ATOM 698 N N . PRO A 1 88 ? -25.798 -17.251 35.460 1.00 90.50 88 PRO A N 1
ATOM 699 C CA . PRO A 1 88 ? -26.193 -17.263 34.050 1.00 90.50 88 PRO A CA 1
ATOM 700 C C . PRO A 1 88 ? -26.374 -15.857 33.460 1.00 90.50 88 PRO A C 1
ATOM 702 O O . PRO A 1 88 ? -26.059 -15.621 32.298 1.00 90.50 88 PRO A O 1
ATOM 705 N N . ARG A 1 89 ? -26.817 -14.888 34.277 1.00 90.06 89 ARG A N 1
ATOM 706 C CA . ARG A 1 89 ? -26.983 -13.485 33.858 1.00 90.06 89 ARG A CA 1
ATOM 707 C C . ARG A 1 89 ? -25.648 -12.804 33.554 1.00 90.06 89 ARG A C 1
ATOM 709 O O . ARG A 1 89 ? -25.580 -11.997 32.636 1.00 90.06 89 ARG A O 1
ATOM 716 N N . VAL A 1 90 ? -24.597 -13.128 34.312 1.00 89.62 90 VAL A N 1
ATOM 717 C CA . VAL A 1 90 ? -23.249 -12.586 34.073 1.00 89.62 90 VAL A CA 1
ATOM 718 C C . VAL A 1 90 ? -22.609 -13.239 32.856 1.00 89.62 90 VAL A C 1
ATOM 720 O O . VAL A 1 90 ? -22.008 -12.526 32.062 1.00 89.62 90 VAL A O 1
ATOM 723 N N . LYS A 1 91 ? -22.809 -14.549 32.661 1.00 89.19 91 LYS A N 1
ATOM 724 C CA . LYS A 1 91 ? -22.407 -15.223 31.421 1.00 89.19 91 LYS A CA 1
ATOM 725 C C . LYS A 1 91 ? -23.047 -14.557 30.198 1.00 89.19 91 LYS A C 1
ATOM 727 O O . LYS A 1 91 ? -22.333 -14.138 29.300 1.00 89.19 91 LYS A O 1
ATOM 732 N N . TYR A 1 92 ? -24.365 -14.348 30.221 1.00 92.38 92 TYR A N 1
ATOM 733 C CA . TYR A 1 92 ? -25.072 -13.674 29.129 1.00 92.38 92 TYR A CA 1
ATOM 734 C C . TYR A 1 92 ? -24.550 -12.254 28.859 1.00 92.38 92 TYR A C 1
ATOM 736 O O . TYR A 1 92 ? -24.358 -11.877 27.704 1.00 92.38 92 TYR A O 1
ATOM 744 N N . LEU A 1 93 ? -24.296 -11.466 29.913 1.00 92.50 93 LEU A N 1
ATOM 745 C CA . LEU A 1 93 ? -23.685 -10.141 29.775 1.00 92.50 93 LEU A CA 1
ATOM 746 C C . LEU A 1 93 ? -22.310 -10.232 29.103 1.00 92.50 93 LEU A C 1
ATOM 748 O O . LEU A 1 93 ? -22.048 -9.481 28.169 1.00 92.50 93 LEU A O 1
ATOM 752 N N . TRP A 1 94 ? -21.456 -11.146 29.565 1.00 91.12 94 TRP A N 1
ATOM 753 C CA . TRP A 1 94 ? -20.118 -11.352 29.015 1.00 91.12 94 TRP A CA 1
ATOM 754 C C . TRP A 1 94 ? -20.170 -11.774 27.542 1.00 91.12 94 TRP A C 1
ATOM 756 O O . TRP A 1 94 ? -19.479 -11.178 26.719 1.00 91.12 94 TRP A O 1
ATOM 766 N N . ASP A 1 95 ? -21.049 -12.714 27.187 1.00 91.12 95 ASP A N 1
ATOM 767 C CA . ASP A 1 95 ? -21.243 -13.174 25.807 1.00 91.12 95 ASP A CA 1
ATOM 768 C C . ASP A 1 95 ? -21.682 -12.028 24.888 1.00 91.12 95 ASP A C 1
ATOM 770 O O . ASP A 1 95 ? -21.134 -11.845 23.798 1.00 91.12 95 ASP A O 1
ATOM 774 N N . LYS A 1 96 ? -22.657 -11.221 25.329 1.00 95.12 96 LYS A N 1
ATOM 775 C CA . LYS A 1 96 ? -23.136 -10.062 24.563 1.00 95.12 96 LYS A CA 1
ATOM 776 C C . LYS A 1 96 ? -22.074 -8.979 24.441 1.00 95.12 96 LYS A C 1
ATOM 778 O O . LYS A 1 96 ? -21.910 -8.432 23.357 1.00 95.12 96 LYS A O 1
ATOM 783 N N . TRP A 1 97 ? -21.331 -8.710 25.509 1.00 94.06 97 TRP A N 1
ATOM 784 C CA . TRP A 1 97 ? -20.237 -7.745 25.488 1.00 94.06 97 TRP A CA 1
ATOM 785 C C . TRP A 1 97 ? -19.121 -8.167 24.531 1.00 94.06 97 TRP A C 1
ATOM 787 O O . TRP A 1 97 ? -18.697 -7.391 23.677 1.00 94.06 97 TRP A O 1
ATOM 797 N N . ARG A 1 98 ? -18.705 -9.436 24.605 1.00 91.12 98 ARG A N 1
ATOM 798 C CA . ARG A 1 98 ? -17.734 -10.029 23.683 1.00 91.12 98 ARG A CA 1
ATOM 799 C C . ARG A 1 98 ? -18.220 -9.958 22.236 1.00 91.12 98 ARG A C 1
ATOM 801 O O . ARG A 1 98 ? -17.423 -9.680 21.347 1.00 91.12 98 ARG A O 1
ATOM 808 N N . ASN A 1 99 ? -19.507 -10.205 21.992 1.00 93.94 99 ASN A N 1
ATOM 809 C CA . ASN A 1 99 ? -20.098 -10.094 20.660 1.00 93.94 99 ASN A CA 1
ATOM 810 C C . ASN A 1 99 ? -20.003 -8.664 20.107 1.00 93.94 99 ASN A C 1
ATOM 812 O O . ASN A 1 99 ? -19.502 -8.496 19.000 1.00 93.94 99 ASN A O 1
ATOM 816 N N . VAL A 1 100 ? -20.394 -7.653 20.892 1.00 94.81 100 VAL A N 1
ATOM 817 C CA . VAL A 1 100 ? -20.277 -6.237 20.499 1.00 94.81 100 VAL A CA 1
ATOM 818 C C . VAL A 1 100 ? -18.838 -5.891 20.134 1.00 94.81 100 VAL A C 1
ATOM 820 O O . VAL A 1 100 ? -18.600 -5.338 19.068 1.00 94.81 100 VAL A O 1
ATOM 823 N N . TRP A 1 101 ? -17.875 -6.305 20.955 1.00 91.69 101 TRP A N 1
ATOM 824 C CA . TRP A 1 101 ? -16.462 -6.050 20.693 1.00 91.69 101 TRP A CA 1
ATOM 825 C C . TRP A 1 101 ? -15.951 -6.727 19.405 1.00 91.69 101 TRP A C 1
ATOM 827 O O . TRP A 1 101 ? -15.202 -6.124 18.640 1.00 91.69 101 TRP A O 1
ATOM 837 N N . MET A 1 102 ? -16.385 -7.960 19.115 1.00 91.88 102 MET A N 1
ATOM 838 C CA . MET A 1 102 ? -16.051 -8.623 17.846 1.00 91.88 102 MET A CA 1
ATOM 839 C C . MET A 1 102 ? -16.672 -7.902 16.642 1.00 91.88 102 MET A C 1
ATOM 841 O O . MET A 1 102 ? -16.010 -7.750 15.619 1.00 91.88 102 MET A O 1
ATOM 845 N N . LEU A 1 103 ? -17.926 -7.450 16.759 1.00 95.56 103 LEU A N 1
ATOM 846 C CA . LEU A 1 103 ? -18.605 -6.694 15.702 1.00 95.56 103 LEU A CA 1
ATOM 847 C C . LEU A 1 103 ? -17.958 -5.327 15.465 1.00 95.56 103 LEU A C 1
ATOM 849 O O . LEU A 1 103 ? -17.829 -4.907 14.319 1.00 95.56 103 LEU A O 1
ATOM 853 N N . GLU A 1 104 ? -17.540 -4.648 16.531 1.00 93.56 104 GLU A N 1
ATOM 854 C CA . GLU A 1 104 ? -16.759 -3.413 16.458 1.00 93.56 104 GLU A CA 1
ATOM 855 C C . GLU A 1 104 ? -15.470 -3.636 15.685 1.00 93.56 104 GLU A C 1
ATOM 857 O O . GLU A 1 104 ? -15.226 -2.980 14.679 1.00 93.56 104 GLU A O 1
ATOM 862 N N . TRP A 1 105 ? -14.672 -4.612 16.106 1.00 92.56 105 TRP A N 1
ATOM 863 C CA . TRP A 1 105 ? -13.382 -4.858 15.481 1.00 92.56 105 TRP A CA 1
ATOM 864 C C . TRP A 1 105 ? -13.512 -5.261 14.005 1.00 92.56 105 TRP A C 1
ATOM 866 O O . TRP A 1 105 ? -12.768 -4.767 13.159 1.00 92.56 105 TRP A O 1
ATOM 876 N N . GLU A 1 106 ? -14.500 -6.095 13.670 1.00 95.69 106 GLU A N 1
ATOM 877 C CA . GLU A 1 106 ? -14.767 -6.457 12.277 1.00 95.69 106 GLU A CA 1
ATOM 878 C C . GLU A 1 106 ? -15.233 -5.252 11.453 1.00 95.69 106 GLU A C 1
ATOM 880 O O . GLU A 1 106 ? -14.762 -5.054 10.333 1.00 95.69 106 GLU A O 1
ATOM 885 N N . ARG A 1 107 ? -16.103 -4.395 12.005 1.00 96.69 107 ARG A N 1
ATOM 886 C CA . ARG A 1 107 ? -16.522 -3.162 11.327 1.00 96.69 107 ARG A CA 1
ATOM 887 C C . ARG A 1 107 ? -15.333 -2.233 11.081 1.00 96.69 107 ARG A C 1
ATOM 889 O O . ARG A 1 107 ? -15.215 -1.707 9.977 1.00 96.69 107 ARG A O 1
ATOM 896 N N . GLN A 1 108 ? -14.456 -2.051 12.068 1.00 96.38 108 GLN A N 1
ATOM 897 C CA . GLN A 1 108 ? -13.219 -1.279 11.932 1.00 96.38 108 GLN A CA 1
ATOM 898 C C . GLN A 1 108 ? -12.361 -1.830 10.788 1.00 96.38 108 GLN A C 1
ATOM 900 O O . GLN A 1 108 ? -11.992 -1.078 9.888 1.00 96.38 108 GLN A O 1
ATOM 905 N N . ARG A 1 109 ? -12.092 -3.141 10.774 1.00 96.75 109 ARG A N 1
ATOM 906 C CA . ARG A 1 109 ? -11.307 -3.789 9.713 1.00 96.75 109 ARG A CA 1
ATOM 907 C C . ARG A 1 109 ? -11.915 -3.540 8.332 1.00 96.75 109 ARG A C 1
ATOM 909 O O . ARG A 1 109 ? -11.229 -3.051 7.441 1.00 96.75 109 ARG A O 1
ATOM 916 N N . VAL A 1 110 ? -13.213 -3.806 8.180 1.00 97.31 110 VAL A N 1
ATOM 917 C CA . VAL A 1 110 ? -13.940 -3.643 6.913 1.00 97.31 110 VAL A CA 1
ATOM 918 C C . VAL A 1 110 ? -13.901 -2.198 6.408 1.00 97.31 110 VAL A C 1
ATOM 920 O O . VAL A 1 110 ? -13.698 -1.977 5.217 1.00 97.31 110 VAL A O 1
ATOM 923 N N . LEU A 1 111 ? -14.054 -1.204 7.288 1.00 97.50 111 LEU A N 1
ATOM 924 C CA . LEU A 1 111 ? -13.974 0.206 6.896 1.00 97.50 111 LEU A CA 1
ATOM 925 C C . LEU A 1 111 ? -12.577 0.606 6.409 1.00 97.50 111 LEU A C 1
ATOM 927 O O . LEU A 1 111 ? -12.458 1.340 5.430 1.00 97.50 111 LEU A O 1
ATOM 931 N N . TYR A 1 112 ? -11.526 0.126 7.073 1.00 96.50 112 TYR A N 1
ATOM 932 C CA . TYR A 1 112 ? -10.148 0.422 6.682 1.00 96.50 112 TYR A CA 1
ATOM 933 C C . TYR A 1 112 ? -9.748 -0.286 5.388 1.00 96.50 112 TYR A C 1
ATOM 935 O O . TYR A 1 112 ? -9.126 0.342 4.531 1.00 96.50 112 TYR A O 1
ATOM 943 N N . ASP A 1 113 ? -10.150 -1.546 5.215 1.00 96.00 113 ASP A N 1
ATOM 944 C CA . ASP A 1 113 ? -9.953 -2.290 3.969 1.00 96.00 113 ASP A CA 1
ATOM 945 C C . ASP A 1 113 ? -10.662 -1.582 2.801 1.00 96.00 113 ASP A C 1
ATOM 947 O O . ASP A 1 113 ? -10.085 -1.402 1.726 1.00 96.00 113 ASP A O 1
ATOM 951 N N . HIS A 1 114 ? -11.890 -1.102 3.026 1.00 96.75 114 HIS A N 1
ATOM 952 C CA . HIS A 1 114 ? -12.648 -0.348 2.027 1.00 96.75 114 HIS A CA 1
ATOM 953 C C . HIS A 1 114 ? -12.010 1.007 1.703 1.00 96.75 114 HIS A C 1
ATOM 955 O O . HIS A 1 114 ? -11.861 1.355 0.533 1.00 96.75 114 HIS A O 1
ATOM 961 N N . LEU A 1 115 ? -11.555 1.755 2.713 1.00 96.69 115 LEU A N 1
ATOM 962 C CA . LEU A 1 115 ? -10.821 3.007 2.505 1.00 96.69 115 LEU A CA 1
ATOM 963 C C . LEU A 1 115 ? -9.531 2.778 1.707 1.00 96.69 115 LEU 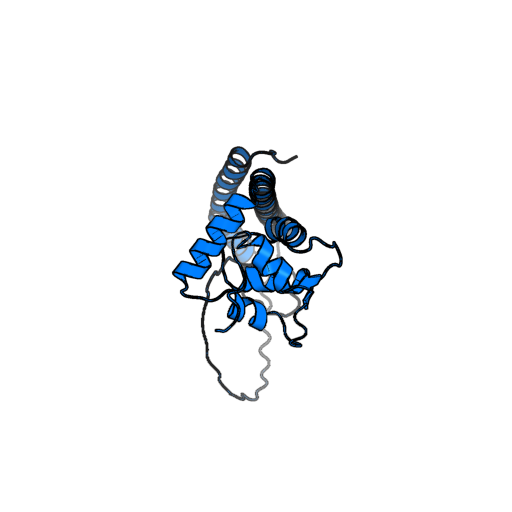A C 1
ATOM 965 O O . LEU A 1 115 ? -9.200 3.570 0.823 1.00 96.69 115 LEU A O 1
ATOM 969 N N . ALA A 1 116 ? -8.800 1.702 2.008 1.00 93.38 116 ALA A N 1
ATOM 970 C CA . ALA A 1 116 ? -7.598 1.326 1.276 1.00 93.38 116 ALA A CA 1
ATOM 971 C C . ALA A 1 116 ? -7.918 1.008 -0.191 1.00 93.38 116 ALA A C 1
ATOM 973 O O . ALA A 1 116 ? -7.224 1.503 -1.078 1.00 93.38 116 ALA A O 1
ATOM 974 N N . TYR A 1 117 ? -8.996 0.262 -0.450 1.00 93.25 117 TYR A N 1
ATOM 975 C CA . TYR A 1 117 ? -9.488 -0.001 -1.802 1.00 93.25 117 TYR A CA 1
ATOM 976 C C . TYR A 1 117 ? -9.837 1.290 -2.557 1.00 93.25 117 TYR A C 1
ATOM 978 O O . TYR A 1 117 ? -9.380 1.469 -3.683 1.00 93.25 117 TYR A O 1
ATOM 986 N N . LEU A 1 118 ? -10.592 2.210 -1.946 1.00 94.25 118 LEU A N 1
ATOM 987 C CA . LEU A 1 118 ? -10.969 3.475 -2.587 1.00 94.25 118 LEU A CA 1
ATOM 988 C C . LEU A 1 118 ? -9.747 4.337 -2.922 1.00 94.25 118 LEU A C 1
ATOM 990 O O . LEU A 1 118 ? -9.654 4.855 -4.032 1.00 94.25 118 LEU A O 1
ATOM 994 N N . LYS A 1 119 ? -8.782 4.439 -1.999 1.00 91.81 119 LYS A N 1
ATOM 995 C CA . LYS A 1 119 ? -7.521 5.164 -2.230 1.00 91.81 119 LYS A CA 1
ATOM 996 C C . LYS A 1 119 ? -6.696 4.532 -3.346 1.00 91.81 119 LYS A C 1
ATOM 998 O O . LYS A 1 119 ? -6.099 5.238 -4.149 1.00 91.81 119 LYS A O 1
ATOM 1003 N N . GLU A 1 120 ? -6.649 3.206 -3.403 1.00 89.38 120 GLU A N 1
ATOM 1004 C CA . GLU A 1 120 ? -5.925 2.492 -4.453 1.00 89.38 120 GLU A CA 1
ATOM 1005 C C . GLU A 1 120 ? -6.598 2.641 -5.822 1.00 89.38 120 GLU A C 1
ATOM 1007 O O . GLU A 1 120 ? -5.916 2.852 -6.825 1.00 89.38 120 GLU A O 1
ATOM 1012 N N . LYS A 1 121 ? -7.934 2.606 -5.856 1.00 88.25 121 LYS A N 1
ATOM 1013 C CA . LYS A 1 121 ? -8.724 2.871 -7.058 1.00 88.25 121 LYS A CA 1
ATOM 1014 C C . LYS A 1 121 ? -8.501 4.294 -7.569 1.00 88.25 121 LYS A C 1
ATOM 1016 O O . LYS A 1 121 ? -8.198 4.464 -8.741 1.00 88.25 121 LYS A O 1
ATOM 1021 N N . GLU A 1 122 ? -8.575 5.299 -6.698 1.00 90.12 122 GLU A N 1
ATOM 1022 C CA . GLU A 1 122 ? -8.336 6.698 -7.071 1.00 90.12 122 GLU A CA 1
ATOM 1023 C C . GLU A 1 122 ? -6.923 6.911 -7.637 1.00 90.12 122 GLU A C 1
ATOM 1025 O O . GLU A 1 122 ? -6.755 7.643 -8.612 1.00 90.12 122 GLU A O 1
ATOM 1030 N N . ARG A 1 123 ? -5.897 6.250 -7.080 1.00 86.75 123 ARG A N 1
ATOM 1031 C CA . ARG A 1 123 ? -4.543 6.295 -7.661 1.00 86.75 123 ARG A CA 1
ATOM 1032 C C . ARG A 1 123 ? -4.486 5.683 -9.053 1.00 86.75 123 ARG A C 1
ATOM 1034 O O . ARG A 1 123 ? -3.844 6.254 -9.926 1.00 86.75 123 ARG A O 1
ATOM 1041 N N . ALA A 1 124 ? -5.134 4.537 -9.251 1.00 84.25 124 ALA A N 1
ATOM 1042 C CA . ALA A 1 124 ? -5.156 3.869 -10.545 1.00 84.25 124 ALA A CA 1
ATOM 1043 C C . ALA A 1 124 ? -5.923 4.677 -11.600 1.00 84.25 124 ALA A C 1
ATOM 1045 O O . ALA A 1 124 ? -5.436 4.817 -12.718 1.00 84.25 124 ALA A O 1
ATOM 1046 N N . ASP A 1 125 ? -7.069 5.258 -11.239 1.00 86.00 125 ASP A N 1
ATOM 1047 C CA . ASP A 1 125 ? -7.863 6.106 -12.136 1.00 86.00 125 ASP A CA 1
ATOM 1048 C C . ASP A 1 125 ? -7.092 7.384 -12.526 1.00 86.00 125 ASP A C 1
ATOM 1050 O O . ASP A 1 125 ? -7.178 7.847 -13.662 1.00 86.00 125 ASP A O 1
ATOM 1054 N N . ASN A 1 126 ? -6.280 7.922 -11.611 1.00 87.69 126 ASN A N 1
ATOM 1055 C CA . ASN A 1 126 ? -5.421 9.085 -11.851 1.00 87.69 126 ASN A CA 1
ATOM 1056 C C . ASN A 1 126 ? -4.011 8.722 -12.353 1.00 87.69 126 ASN A C 1
ATOM 1058 O O . ASN A 1 126 ? -3.128 9.587 -12.402 1.00 87.69 126 ASN A O 1
ATOM 1062 N N . PHE A 1 127 ? -3.763 7.459 -12.708 1.00 90.75 127 PHE A N 1
ATOM 1063 C CA . PHE A 1 127 ? -2.441 7.019 -13.128 1.00 90.75 127 PHE A CA 1
ATOM 1064 C C . PHE A 1 127 ? -2.045 7.657 -14.465 1.00 90.75 127 PHE A C 1
ATOM 1066 O O . PHE A 1 127 ? -2.771 7.612 -15.457 1.00 90.75 127 PHE A O 1
ATOM 1073 N N . SER A 1 128 ? -0.829 8.200 -14.513 1.00 93.00 128 SER A N 1
ATOM 1074 C CA . SER A 1 128 ? -0.211 8.709 -15.733 1.00 93.00 128 SER A CA 1
ATOM 1075 C C . SER A 1 128 ? 1.208 8.178 -15.845 1.00 93.00 128 SER A C 1
ATOM 1077 O O . SER A 1 128 ? 2.051 8.439 -14.982 1.00 93.00 128 SER A O 1
ATOM 1079 N N . TRP A 1 129 ? 1.490 7.479 -16.946 1.00 92.44 129 TRP A N 1
ATOM 1080 C CA . TRP A 1 129 ? 2.830 6.976 -17.248 1.00 92.44 129 TRP A CA 1
ATOM 1081 C C . TRP A 1 129 ? 3.887 8.086 -17.204 1.00 92.44 129 TRP A C 1
ATOM 1083 O O . TRP A 1 129 ? 4.950 7.917 -16.608 1.00 92.44 129 TRP A O 1
ATOM 1093 N N . ASP A 1 130 ? 3.591 9.246 -17.793 1.00 92.56 130 ASP A N 1
ATOM 1094 C CA . ASP A 1 130 ? 4.534 10.360 -17.833 1.00 92.56 130 ASP A CA 1
ATOM 1095 C C . ASP A 1 130 ? 4.801 10.955 -16.452 1.00 92.56 130 ASP A C 1
ATOM 1097 O O . ASP A 1 130 ? 5.944 11.312 -16.151 1.00 92.56 130 ASP A O 1
ATOM 1101 N N . ASP A 1 131 ? 3.776 11.051 -15.604 1.00 92.94 131 ASP A N 1
ATOM 1102 C CA . ASP A 1 131 ? 3.951 11.493 -14.222 1.00 92.94 131 ASP A CA 1
ATOM 1103 C C . ASP A 1 131 ? 4.789 10.498 -13.417 1.00 92.94 131 ASP A C 1
ATOM 1105 O O . ASP A 1 131 ? 5.795 10.882 -12.807 1.00 92.94 131 ASP A O 1
ATOM 1109 N N . TRP A 1 132 ? 4.437 9.213 -13.499 1.00 94.81 132 TRP A N 1
ATOM 1110 C CA . TRP A 1 132 ? 5.151 8.131 -12.833 1.00 94.81 132 TRP A CA 1
ATOM 1111 C C . TRP A 1 132 ? 6.629 8.107 -13.242 1.00 94.81 132 TRP A C 1
ATOM 1113 O O . TRP A 1 132 ? 7.516 8.176 -12.385 1.00 94.81 132 TRP A O 1
ATOM 1123 N N . ARG A 1 133 ? 6.913 8.125 -14.552 1.00 94.81 133 ARG A N 1
ATOM 1124 C CA . ARG A 1 133 ? 8.272 8.140 -15.114 1.00 94.81 133 ARG A CA 1
ATOM 1125 C C . ARG A 1 133 ? 9.071 9.340 -14.613 1.00 94.81 133 ARG A C 1
ATOM 1127 O O . ARG A 1 133 ? 10.214 9.190 -14.177 1.00 94.81 133 ARG A O 1
ATOM 1134 N N . ARG A 1 134 ? 8.477 10.537 -14.634 1.00 95.06 134 ARG A N 1
ATOM 1135 C CA . ARG A 1 134 ? 9.121 11.777 -14.172 1.00 95.06 134 ARG A CA 1
ATOM 1136 C C . ARG A 1 134 ? 9.469 11.709 -12.684 1.00 95.06 134 ARG A C 1
ATOM 1138 O O . ARG A 1 134 ? 10.592 12.047 -12.301 1.00 95.06 134 ARG A O 1
ATOM 1145 N N . ARG A 1 135 ? 8.532 11.251 -11.847 1.00 95.31 135 ARG A N 1
ATOM 1146 C CA . ARG A 1 135 ? 8.727 11.063 -10.399 1.00 95.31 135 ARG A CA 1
ATOM 1147 C C . ARG A 1 135 ? 9.812 10.033 -10.108 1.00 95.31 135 ARG A C 1
ATOM 1149 O O . ARG A 1 135 ? 10.692 10.302 -9.290 1.00 95.31 135 ARG A O 1
ATOM 1156 N N . PHE A 1 136 ? 9.785 8.899 -10.803 1.00 96.19 136 PHE A N 1
ATOM 1157 C CA . PHE A 1 136 ? 10.750 7.818 -10.630 1.00 96.19 136 PHE A CA 1
ATOM 1158 C C . PHE A 1 136 ? 12.176 8.259 -10.982 1.00 96.19 136 PHE A C 1
ATOM 1160 O O . PHE A 1 136 ? 13.109 8.067 -10.198 1.00 96.19 136 PHE A O 1
ATOM 1167 N N . LEU A 1 137 ? 12.356 8.945 -12.113 1.00 94.75 137 LEU A N 1
ATOM 1168 C CA . LEU A 1 137 ? 13.661 9.475 -12.516 1.00 94.75 137 LEU A CA 1
ATOM 1169 C C . LEU A 1 137 ? 14.182 10.540 -11.546 1.00 94.75 137 LEU A C 1
ATOM 1171 O O . LEU A 1 137 ? 15.368 10.535 -11.206 1.00 94.75 137 LEU A O 1
ATOM 1175 N N . LYS A 1 138 ? 13.304 11.425 -11.057 1.00 95.25 138 LYS A N 1
ATOM 1176 C CA . LYS A 1 138 ? 13.653 12.413 -10.027 1.00 95.25 138 LYS A CA 1
ATOM 1177 C C . LYS A 1 138 ? 14.104 11.730 -8.733 1.00 95.25 138 LYS A C 1
ATOM 1179 O O . LYS A 1 138 ? 15.126 12.112 -8.167 1.00 95.25 138 LYS A O 1
ATOM 1184 N N . PHE A 1 139 ? 13.387 10.697 -8.298 1.00 96.31 139 PHE A N 1
ATOM 1185 C CA . PHE A 1 139 ? 13.730 9.892 -7.126 1.00 96.31 139 PHE A CA 1
ATOM 1186 C C . PHE A 1 139 ? 15.099 9.210 -7.263 1.00 96.31 139 PHE A C 1
ATOM 1188 O O . PHE A 1 139 ? 15.934 9.330 -6.364 1.00 96.31 139 PHE A O 1
ATOM 1195 N N . MET A 1 140 ? 15.364 8.556 -8.399 1.00 94.88 140 MET A N 1
ATOM 1196 C CA . MET A 1 140 ? 16.655 7.910 -8.670 1.00 94.88 140 MET A CA 1
ATOM 1197 C C . MET A 1 140 ? 17.808 8.919 -8.660 1.00 94.88 140 MET A C 1
ATOM 1199 O O . MET A 1 140 ? 18.850 8.663 -8.049 1.00 94.88 140 MET A O 1
ATOM 1203 N N . ASN A 1 141 ? 17.597 10.096 -9.257 1.00 93.75 141 ASN A N 1
ATOM 1204 C CA . ASN A 1 141 ? 18.581 11.175 -9.266 1.00 93.75 141 ASN A CA 1
ATOM 1205 C C . ASN A 1 141 ? 18.864 11.713 -7.853 1.00 93.75 141 ASN A C 1
ATOM 1207 O O . ASN A 1 141 ? 20.020 11.867 -7.466 1.00 93.75 141 ASN A O 1
ATOM 1211 N N . HIS A 1 142 ? 17.825 11.933 -7.041 1.00 95.25 142 HIS A N 1
ATOM 1212 C CA . HIS A 1 142 ? 17.983 12.364 -5.647 1.00 95.25 142 HIS A CA 1
ATOM 1213 C C . HIS A 1 142 ? 18.741 11.333 -4.800 1.00 95.25 142 HIS A C 1
ATOM 1215 O O . HIS A 1 142 ? 19.552 11.707 -3.954 1.00 95.25 142 HIS A O 1
ATOM 1221 N N . LYS A 1 143 ? 18.532 10.035 -5.054 1.00 93.44 143 LYS A N 1
ATOM 1222 C CA . LYS A 1 143 ? 19.291 8.951 -4.415 1.00 93.44 143 LYS A CA 1
ATOM 1223 C C . LYS A 1 143 ? 20.692 8.744 -5.000 1.00 93.44 143 LYS A C 1
ATOM 1225 O O . LYS A 1 143 ? 21.368 7.803 -4.586 1.00 93.44 143 LYS A O 1
ATOM 1230 N N . LYS A 1 144 ? 21.126 9.569 -5.965 1.00 93.31 144 LYS A N 1
ATOM 1231 C CA . LYS A 1 144 ? 22.392 9.414 -6.708 1.00 93.31 144 LYS A CA 1
ATOM 1232 C C . LYS A 1 144 ? 22.597 7.979 -7.220 1.00 93.31 144 LYS A C 1
ATOM 1234 O O . LYS A 1 144 ? 23.716 7.480 -7.272 1.00 93.31 144 LYS A O 1
ATOM 1239 N N . SER A 1 145 ? 21.499 7.294 -7.538 1.00 93.50 145 SER A N 1
ATOM 1240 C CA . SER A 1 145 ? 21.483 5.881 -7.906 1.00 93.50 145 SER A CA 1
ATOM 1241 C C . SER A 1 145 ? 21.393 5.741 -9.418 1.00 93.50 145 SER A C 1
ATOM 1243 O O . SER A 1 145 ? 20.643 6.466 -10.075 1.00 93.50 145 SER A O 1
ATOM 1245 N N . ARG A 1 146 ? 22.142 4.793 -9.985 1.00 92.81 146 ARG A N 1
ATOM 1246 C CA . ARG A 1 146 ? 22.131 4.535 -11.428 1.00 92.81 146 ARG A CA 1
ATOM 1247 C C . ARG A 1 146 ? 21.058 3.509 -11.777 1.00 92.81 146 ARG A C 1
ATOM 1249 O O . ARG A 1 146 ? 20.887 2.514 -11.078 1.00 92.81 146 ARG A O 1
ATOM 1256 N N . LEU A 1 147 ? 20.384 3.724 -12.906 1.00 92.19 147 LEU A N 1
ATOM 1257 C CA . LEU A 1 147 ? 19.424 2.768 -13.471 1.00 92.19 147 LEU A CA 1
ATOM 1258 C C . LEU A 1 147 ? 20.084 1.414 -13.786 1.00 92.19 147 LEU A C 1
ATOM 1260 O O . LEU A 1 147 ? 19.477 0.377 -13.543 1.00 92.19 147 LEU A O 1
ATOM 1264 N N . THR A 1 148 ? 21.348 1.429 -14.232 1.00 92.81 148 THR A N 1
ATOM 1265 C CA . THR A 1 148 ? 22.164 0.222 -14.468 1.00 92.81 148 THR A CA 1
ATOM 1266 C C . THR A 1 148 ? 22.286 -0.644 -13.223 1.00 92.81 148 THR A C 1
ATOM 1268 O O . THR A 1 148 ? 22.144 -1.861 -13.288 1.00 92.81 148 THR A O 1
ATOM 1271 N N . ASP A 1 149 ? 22.546 -0.017 -12.079 1.00 93.56 149 ASP A N 1
ATOM 1272 C CA . ASP A 1 149 ? 22.830 -0.730 -10.835 1.00 93.56 149 ASP A CA 1
ATOM 1273 C C . ASP A 1 149 ? 21.534 -1.275 -10.234 1.00 93.56 149 ASP A C 1
ATOM 1275 O O . ASP A 1 149 ? 21.508 -2.371 -9.680 1.00 93.56 149 ASP A O 1
ATOM 1279 N N . LEU A 1 150 ? 20.439 -0.527 -10.397 1.00 93.69 150 LEU A N 1
ATOM 1280 C CA . LEU A 1 150 ? 19.109 -0.977 -10.018 1.00 93.69 150 LEU A CA 1
ATOM 1281 C C . LEU A 1 150 ? 18.670 -2.200 -10.836 1.00 93.69 150 LEU A C 1
ATOM 1283 O O . LEU A 1 150 ? 18.184 -3.163 -10.248 1.00 93.69 150 LEU A O 1
ATOM 1287 N N . PHE A 1 151 ? 18.869 -2.180 -12.156 1.00 93.81 151 PHE A N 1
ATOM 1288 C CA . PHE A 1 151 ? 18.509 -3.298 -13.030 1.00 93.81 151 PHE A CA 1
ATOM 1289 C C . PHE A 1 151 ? 19.329 -4.551 -12.702 1.00 93.81 151 PHE A C 1
ATOM 1291 O O . PHE A 1 151 ? 18.757 -5.601 -12.431 1.00 93.81 151 PHE A O 1
ATOM 1298 N N . ARG A 1 152 ? 20.659 -4.425 -12.578 1.00 93.81 152 ARG A N 1
ATOM 1299 C CA . ARG A 1 152 ? 21.537 -5.540 -12.166 1.00 93.81 152 ARG A CA 1
ATOM 1300 C C . ARG A 1 152 ? 21.181 -6.131 -10.807 1.00 93.81 152 ARG A C 1
ATOM 1302 O O . ARG A 1 152 ? 21.418 -7.302 -10.557 1.00 93.81 152 ARG A O 1
ATOM 1309 N N . LYS A 1 153 ? 20.631 -5.326 -9.897 1.00 93.94 153 LYS A N 1
ATOM 1310 C CA . LYS A 1 153 ? 20.191 -5.823 -8.589 1.00 93.94 153 LYS A CA 1
ATOM 1311 C C . LYS A 1 153 ? 18.965 -6.741 -8.692 1.00 93.94 153 LYS A C 1
ATOM 1313 O O . LYS A 1 153 ? 18.731 -7.535 -7.782 1.00 93.94 153 LYS A O 1
ATOM 1318 N N . MET A 1 154 ? 18.165 -6.593 -9.744 1.00 93.44 154 MET A N 1
ATOM 1319 C CA . MET A 1 154 ? 16.977 -7.408 -10.003 1.00 93.44 154 MET A CA 1
ATOM 1320 C C . MET A 1 154 ? 17.277 -8.602 -10.920 1.00 93.44 154 MET A C 1
ATOM 1322 O O . MET A 1 154 ? 16.713 -9.670 -10.704 1.00 93.44 154 MET A O 1
ATOM 1326 N N . ASP A 1 155 ? 18.182 -8.433 -11.885 1.00 94.00 155 ASP A N 1
ATOM 1327 C CA . 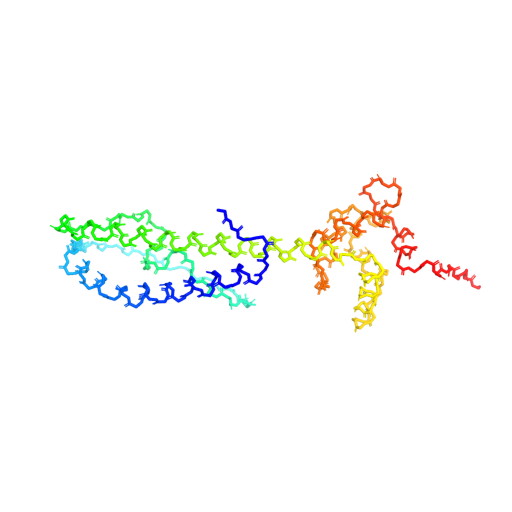ASP A 1 155 ? 18.675 -9.471 -12.799 1.00 94.00 155 ASP A CA 1
ATOM 1328 C C . ASP A 1 155 ? 19.636 -10.436 -12.074 1.00 94.00 155 ASP A C 1
ATOM 1330 O O . ASP A 1 155 ? 20.853 -10.255 -12.056 1.00 94.00 155 ASP A O 1
ATOM 1334 N N . LYS A 1 156 ? 19.072 -11.434 -11.380 1.00 91.19 156 LYS A N 1
ATOM 1335 C CA . LYS A 1 156 ? 19.827 -12.356 -10.507 1.00 91.19 156 LYS A CA 1
ATOM 1336 C C . LYS A 1 156 ? 20.748 -13.295 -11.287 1.00 91.19 156 LYS A C 1
ATOM 1338 O O . LYS A 1 156 ? 21.781 -13.701 -10.755 1.00 91.19 156 LYS A O 1
ATOM 1343 N N . ASP A 1 157 ? 20.359 -13.676 -12.497 1.00 91.56 157 ASP A N 1
ATOM 1344 C CA . ASP A 1 157 ? 21.075 -14.610 -13.366 1.00 91.56 157 ASP A CA 1
ATOM 1345 C C . ASP A 1 157 ? 21.921 -13.912 -14.444 1.00 91.56 157 ASP A C 1
ATOM 1347 O O . ASP A 1 157 ? 22.650 -14.588 -15.169 1.00 91.56 157 ASP A O 1
ATOM 1351 N N . ASN A 1 158 ? 21.928 -12.572 -14.473 1.00 89.69 158 ASN A N 1
ATOM 1352 C CA . ASN A 1 158 ? 22.698 -11.731 -15.399 1.00 89.69 158 ASN A CA 1
ATOM 1353 C C . ASN A 1 158 ? 22.407 -12.037 -16.874 1.00 89.69 158 ASN A C 1
ATOM 1355 O O . ASN A 1 158 ? 23.301 -11.960 -17.723 1.00 89.69 158 ASN A O 1
ATOM 1359 N N . ASN A 1 159 ? 21.168 -12.412 -17.180 1.00 90.75 159 ASN A N 1
ATOM 1360 C CA . ASN A 1 159 ? 20.740 -12.725 -18.540 1.00 90.75 159 ASN A CA 1
ATOM 1361 C C . ASN A 1 159 ? 20.186 -11.482 -19.274 1.00 90.75 159 ASN A C 1
ATOM 1363 O O . ASN A 1 159 ? 19.887 -11.556 -20.465 1.00 90.75 159 ASN A O 1
ATOM 1367 N N . GLY A 1 160 ? 20.071 -10.338 -18.585 1.00 90.81 160 GLY A N 1
ATOM 1368 C CA . GLY A 1 160 ? 19.540 -9.086 -19.121 1.00 90.81 160 GLY A CA 1
ATOM 1369 C C . GLY A 1 160 ? 18.011 -9.013 -19.199 1.00 90.81 160 GLY A C 1
ATOM 1370 O O . GLY A 1 160 ? 17.496 -8.058 -19.783 1.00 90.81 160 GLY A O 1
ATOM 1371 N N . LEU A 1 161 ? 17.299 -9.989 -18.628 1.00 93.81 161 LEU A N 1
ATOM 1372 C CA . LEU A 1 161 ? 15.850 -10.167 -18.688 1.00 93.81 161 LEU A CA 1
ATOM 1373 C C . LEU A 1 161 ? 15.280 -10.324 -17.276 1.00 93.81 161 LEU A C 1
ATOM 1375 O O . LEU A 1 161 ? 15.615 -11.253 -16.546 1.00 93.81 161 LEU A O 1
ATOM 1379 N N . ILE A 1 162 ? 14.354 -9.448 -16.893 1.00 94.62 162 ILE A N 1
ATOM 1380 C CA . ILE A 1 162 ? 13.730 -9.501 -15.567 1.00 94.62 162 ILE A CA 1
ATOM 1381 C C . ILE A 1 162 ? 12.256 -9.892 -15.716 1.00 94.62 162 ILE A C 1
ATOM 1383 O O . ILE A 1 162 ? 11.513 -9.182 -16.395 1.00 94.62 162 ILE A O 1
ATOM 1387 N N . PRO A 1 163 ? 11.781 -10.964 -15.055 1.00 94.75 163 PRO A N 1
ATOM 1388 C CA . PRO A 1 163 ? 10.356 -11.273 -15.002 1.00 94.75 163 PRO A CA 1
ATOM 1389 C C . PRO A 1 163 ? 9.548 -10.125 -14.400 1.00 94.75 163 PRO A C 1
ATOM 1391 O O . PRO A 1 163 ? 9.972 -9.512 -13.417 1.00 94.75 163 PRO A O 1
ATOM 1394 N N . ARG A 1 164 ? 8.348 -9.868 -14.933 1.00 94.12 164 ARG A N 1
ATOM 1395 C CA . ARG A 1 164 ? 7.493 -8.756 -14.476 1.00 94.12 164 ARG A CA 1
ATOM 1396 C C . ARG A 1 164 ? 7.296 -8.713 -12.962 1.00 94.12 164 ARG A C 1
ATOM 1398 O O . ARG A 1 164 ? 7.405 -7.644 -12.369 1.00 94.12 164 ARG A O 1
ATOM 1405 N N . ASP A 1 165 ? 7.057 -9.855 -12.324 1.00 93.19 165 ASP A N 1
ATOM 1406 C CA . ASP A 1 165 ? 6.848 -9.910 -10.874 1.00 93.19 165 ASP A CA 1
ATOM 1407 C C . ASP A 1 165 ? 8.099 -9.504 -10.078 1.00 93.19 165 ASP A C 1
ATOM 1409 O O . ASP A 1 165 ? 7.995 -8.751 -9.108 1.00 93.19 165 ASP A O 1
ATOM 1413 N N . GLU A 1 166 ? 9.290 -9.927 -10.515 1.00 94.50 166 GLU A N 1
ATOM 1414 C CA . GLU A 1 166 ? 10.561 -9.538 -9.886 1.00 94.50 166 GLU A CA 1
ATOM 1415 C C . GLU A 1 166 ? 10.880 -8.060 -10.135 1.00 94.50 166 GLU A C 1
ATOM 1417 O O . GLU A 1 166 ? 11.416 -7.393 -9.248 1.00 94.50 166 GLU A O 1
ATOM 1422 N N . PHE A 1 167 ? 10.499 -7.520 -11.297 1.00 94.81 167 PHE A N 1
ATOM 1423 C CA . PHE A 1 167 ? 10.605 -6.091 -11.582 1.00 94.81 167 PHE A CA 1
ATOM 1424 C C . PHE A 1 167 ? 9.706 -5.266 -10.655 1.00 94.81 167 PHE A C 1
ATOM 1426 O O . PHE A 1 167 ? 10.178 -4.335 -9.997 1.00 94.81 167 PHE A O 1
ATOM 1433 N N . ILE A 1 168 ? 8.425 -5.635 -10.543 1.00 94.62 168 ILE A N 1
ATOM 1434 C CA . ILE A 1 168 ? 7.457 -4.980 -9.652 1.00 94.62 168 ILE A CA 1
ATOM 1435 C C . ILE A 1 168 ? 7.983 -4.988 -8.217 1.00 94.62 168 ILE A C 1
ATOM 1437 O O . ILE A 1 168 ? 8.088 -3.940 -7.573 1.00 94.62 168 ILE A O 1
ATOM 1441 N N . ASP A 1 169 ? 8.371 -6.161 -7.726 1.00 94.94 169 ASP A N 1
ATOM 1442 C CA . ASP A 1 169 ? 8.941 -6.314 -6.396 1.00 94.94 169 ASP A CA 1
ATOM 1443 C C . ASP A 1 169 ? 10.212 -5.484 -6.210 1.00 94.94 169 ASP A C 1
ATOM 1445 O O . ASP A 1 169 ? 10.401 -4.847 -5.170 1.00 94.94 169 ASP A O 1
ATOM 1449 N N . GLY A 1 170 ? 11.096 -5.487 -7.204 1.00 94.88 170 GLY A N 1
ATOM 1450 C CA . GLY A 1 170 ? 12.353 -4.762 -7.177 1.00 94.88 170 GLY A CA 1
ATOM 1451 C C . GLY A 1 170 ? 12.154 -3.256 -7.048 1.00 94.88 170 GLY A C 1
ATOM 1452 O O . GLY A 1 170 ? 12.804 -2.638 -6.199 1.00 94.88 170 GLY A O 1
ATOM 1453 N N . ILE A 1 171 ? 11.208 -2.677 -7.795 1.00 94.81 171 ILE A N 1
ATOM 1454 C CA . ILE A 1 171 ? 10.847 -1.258 -7.683 1.00 94.81 171 ILE A CA 1
ATOM 1455 C C . ILE A 1 171 ? 10.220 -0.955 -6.318 1.00 94.81 171 ILE A C 1
ATOM 1457 O O . ILE A 1 171 ? 10.666 -0.021 -5.647 1.00 94.81 171 ILE A O 1
ATOM 1461 N N . ILE A 1 172 ? 9.280 -1.771 -5.833 1.00 94.31 172 ILE A N 1
ATOM 1462 C CA . ILE A 1 172 ? 8.654 -1.581 -4.510 1.00 94.31 172 ILE A CA 1
ATOM 1463 C C . ILE A 1 172 ? 9.700 -1.637 -3.379 1.00 94.31 172 ILE A C 1
ATOM 1465 O O . ILE A 1 172 ? 9.674 -0.832 -2.440 1.00 94.31 172 ILE A O 1
ATOM 1469 N N . ARG A 1 173 ? 10.698 -2.527 -3.479 1.00 94.38 173 ARG A N 1
ATOM 1470 C CA . ARG A 1 173 ? 11.807 -2.625 -2.509 1.00 94.38 173 ARG A CA 1
ATOM 1471 C C . ARG A 1 173 ? 12.675 -1.361 -2.460 1.00 94.38 173 ARG A C 1
ATOM 1473 O O . ARG A 1 173 ? 13.316 -1.125 -1.435 1.00 94.38 173 ARG A O 1
ATOM 1480 N N . THR A 1 174 ? 12.684 -0.518 -3.500 1.00 92.94 174 THR A N 1
ATOM 1481 C CA . THR A 1 174 ? 13.440 0.753 -3.491 1.00 92.94 174 THR A CA 1
ATOM 1482 C C . THR A 1 174 ? 12.864 1.807 -2.544 1.00 92.94 174 THR A C 1
ATOM 1484 O O . THR A 1 174 ? 13.556 2.790 -2.242 1.00 92.94 174 THR A O 1
ATOM 1487 N N . LYS A 1 175 ? 11.633 1.594 -2.049 1.00 92.81 175 LYS A N 1
ATOM 1488 C CA . LYS A 1 175 ? 10.835 2.577 -1.299 1.00 92.81 175 LYS A CA 1
ATOM 1489 C C . LYS A 1 175 ? 10.497 3.824 -2.123 1.00 92.81 175 LYS A C 1
ATOM 1491 O O . LYS A 1 175 ? 10.326 4.901 -1.561 1.00 92.81 175 LYS A O 1
ATOM 1496 N N . PHE A 1 176 ? 10.461 3.689 -3.447 1.00 94.50 176 PHE A N 1
ATOM 1497 C CA . PHE A 1 176 ? 9.805 4.667 -4.300 1.00 94.50 176 PHE A CA 1
ATOM 1498 C C . PHE A 1 176 ? 8.304 4.669 -3.986 1.00 94.50 176 PHE A C 1
ATOM 1500 O O . PHE A 1 176 ? 7.723 3.606 -3.770 1.00 94.50 176 PHE A O 1
ATOM 1507 N N . ASP A 1 177 ? 7.708 5.857 -3.919 1.00 92.31 177 ASP A N 1
ATOM 1508 C CA . ASP A 1 177 ? 6.284 6.024 -3.640 1.00 92.31 177 ASP A CA 1
ATOM 1509 C C . ASP A 1 177 ? 5.461 5.644 -4.876 1.00 92.31 177 ASP A C 1
ATOM 1511 O O . ASP A 1 177 ? 5.233 6.468 -5.766 1.00 92.31 177 ASP A O 1
ATOM 1515 N N . THR A 1 178 ? 5.109 4.361 -4.935 1.00 91.81 178 THR A N 1
ATOM 1516 C CA . THR A 1 178 ? 4.252 3.742 -5.944 1.00 91.81 178 THR A CA 1
ATOM 1517 C C . THR A 1 178 ? 3.528 2.544 -5.336 1.00 91.81 178 THR A C 1
ATOM 1519 O O . THR A 1 178 ? 3.978 1.973 -4.334 1.00 91.81 178 THR A O 1
ATOM 1522 N N . SER A 1 179 ? 2.411 2.147 -5.935 1.00 90.38 179 SER A N 1
ATOM 1523 C CA . SER A 1 179 ? 1.610 1.014 -5.480 1.00 90.38 179 SER A CA 1
ATOM 1524 C C . SER A 1 179 ? 1.777 -0.224 -6.365 1.00 90.38 179 SER A C 1
ATOM 1526 O O . SER A 1 179 ? 2.230 -0.153 -7.507 1.00 90.38 179 SER A O 1
ATOM 1528 N N . ARG A 1 180 ? 1.385 -1.403 -5.857 1.00 89.56 180 ARG A N 1
ATOM 1529 C CA . ARG A 1 180 ? 1.419 -2.633 -6.668 1.00 89.56 180 ARG A CA 1
ATOM 1530 C C . ARG A 1 180 ? 0.449 -2.556 -7.854 1.00 89.56 180 ARG A C 1
ATOM 1532 O O . ARG A 1 180 ? 0.724 -3.185 -8.872 1.00 89.56 180 ARG A O 1
ATOM 1539 N N . LEU A 1 181 ? -0.661 -1.821 -7.739 1.00 88.00 181 LEU A N 1
ATOM 1540 C CA . LEU A 1 181 ? -1.617 -1.668 -8.835 1.00 88.00 181 LEU A CA 1
ATOM 1541 C C . LEU A 1 181 ? -1.055 -0.779 -9.949 1.00 88.00 181 LEU A C 1
ATOM 1543 O O . LEU A 1 181 ? -1.070 -1.200 -11.102 1.00 88.00 181 LEU A O 1
ATOM 1547 N N . GLU A 1 182 ? -0.470 0.374 -9.604 1.00 91.38 182 GLU A N 1
ATOM 1548 C CA . GLU A 1 182 ? 0.256 1.219 -10.564 1.00 91.38 182 GLU A CA 1
ATOM 1549 C C . GLU A 1 182 ? 1.364 0.422 -11.255 1.00 91.38 182 GLU A C 1
ATOM 1551 O O . GLU A 1 182 ? 1.508 0.464 -12.474 1.00 91.38 182 GLU A O 1
ATOM 1556 N N . MET A 1 183 ? 2.111 -0.372 -10.483 1.00 93.25 183 MET A N 1
ATOM 1557 C CA . MET A 1 183 ? 3.224 -1.153 -11.007 1.00 93.25 183 MET A CA 1
ATOM 1558 C C . MET A 1 183 ? 2.814 -2.216 -12.034 1.00 93.25 183 MET A C 1
ATOM 1560 O O . MET A 1 183 ? 3.635 -2.576 -12.875 1.00 93.25 183 MET A O 1
ATOM 1564 N N . LYS A 1 184 ? 1.564 -2.702 -12.011 1.00 90.06 184 LYS A N 1
ATOM 1565 C CA . LYS A 1 184 ? 1.059 -3.598 -13.064 1.00 90.06 184 LYS A CA 1
ATOM 1566 C C . LYS A 1 184 ? 0.979 -2.869 -14.403 1.00 90.06 184 LYS A C 1
ATOM 1568 O O . LYS A 1 184 ? 1.575 -3.353 -15.360 1.00 90.06 184 LYS A O 1
ATOM 1573 N N . ALA A 1 185 ? 0.349 -1.692 -14.418 1.00 90.81 185 ALA A N 1
ATOM 1574 C CA . ALA A 1 185 ? 0.254 -0.841 -15.604 1.00 90.81 185 ALA A CA 1
ATOM 1575 C C . ALA A 1 185 ? 1.640 -0.363 -16.065 1.00 90.81 185 ALA A C 1
ATOM 1577 O O . ALA A 1 185 ? 1.957 -0.394 -17.246 1.00 90.81 185 ALA A O 1
ATOM 1578 N N . VAL A 1 186 ? 2.512 0.014 -15.128 1.00 93.38 186 VAL A N 1
ATOM 1579 C CA . VAL A 1 186 ? 3.914 0.362 -15.406 1.00 93.38 186 VAL A CA 1
ATOM 1580 C C . VAL A 1 186 ? 4.658 -0.795 -16.065 1.00 93.38 186 VAL A C 1
ATOM 1582 O O . VAL A 1 186 ? 5.379 -0.568 -17.028 1.00 93.38 186 VAL A O 1
ATOM 1585 N N . ALA A 1 187 ? 4.502 -2.025 -15.567 1.00 93.38 187 ALA A N 1
ATOM 1586 C CA . ALA A 1 187 ? 5.163 -3.186 -16.150 1.00 93.38 187 ALA A CA 1
ATOM 1587 C C . ALA A 1 187 ? 4.707 -3.434 -17.598 1.00 93.38 187 ALA A C 1
ATOM 1589 O O . ALA A 1 187 ? 5.551 -3.774 -18.419 1.00 93.38 187 ALA A O 1
ATOM 1590 N N . ASP A 1 188 ? 3.433 -3.184 -17.927 1.00 91.12 188 ASP A N 1
ATOM 1591 C CA . ASP A 1 188 ? 2.946 -3.224 -19.318 1.00 91.12 188 ASP A CA 1
ATOM 1592 C C . ASP A 1 188 ? 3.617 -2.152 -20.199 1.00 91.12 188 ASP A C 1
ATOM 1594 O O . ASP A 1 188 ? 3.914 -2.397 -21.363 1.00 91.12 188 ASP A O 1
ATOM 1598 N N . MET A 1 189 ? 3.917 -0.965 -19.654 1.00 91.25 189 MET A N 1
ATOM 1599 C CA . MET A 1 189 ? 4.624 0.092 -20.402 1.00 91.25 189 MET A CA 1
ATOM 1600 C C . MET A 1 189 ? 6.090 -0.258 -20.704 1.00 91.25 189 MET A C 1
ATOM 1602 O O . MET A 1 189 ? 6.680 0.293 -21.640 1.00 91.25 189 MET A O 1
ATOM 1606 N N . PHE A 1 190 ? 6.691 -1.130 -19.892 1.00 92.38 190 PHE A N 1
ATOM 1607 C CA . PHE A 1 190 ? 8.054 -1.619 -20.077 1.00 92.38 190 PHE A CA 1
ATOM 1608 C C . PHE A 1 190 ? 8.116 -2.833 -21.012 1.00 92.38 190 PHE A C 1
ATOM 1610 O O . PHE A 1 190 ? 8.952 -2.843 -21.908 1.00 92.38 190 PHE A O 1
ATOM 1617 N N . ASP A 1 191 ? 7.226 -3.809 -20.834 1.00 91.62 191 ASP A N 1
ATOM 1618 C CA . ASP A 1 191 ? 7.129 -5.053 -21.615 1.00 91.62 191 ASP A CA 1
ATOM 1619 C C . ASP A 1 191 ? 6.433 -4.809 -22.969 1.00 91.62 191 ASP A C 1
ATOM 1621 O O . ASP A 1 191 ? 5.287 -5.196 -23.192 1.00 91.62 191 ASP A O 1
ATOM 1625 N N . ARG A 1 192 ? 7.098 -4.104 -23.895 1.00 85.06 192 ARG A N 1
ATOM 1626 C CA . ARG A 1 192 ? 6.481 -3.685 -25.173 1.00 85.06 192 ARG A CA 1
ATOM 1627 C C . ARG A 1 192 ? 6.146 -4.859 -26.082 1.00 85.06 192 ARG A C 1
ATOM 1629 O O . ARG A 1 192 ? 5.234 -4.765 -26.903 1.00 85.06 192 ARG A O 1
ATOM 1636 N N . ASN A 1 193 ? 6.934 -5.923 -25.989 1.00 85.94 193 ASN A N 1
ATOM 1637 C CA . ASN A 1 193 ? 6.738 -7.145 -26.756 1.00 85.94 193 ASN A CA 1
ATOM 1638 C C . ASN A 1 193 ? 5.724 -8.106 -26.094 1.00 85.94 193 ASN A C 1
ATOM 1640 O O . ASN A 1 193 ? 5.391 -9.123 -26.706 1.00 85.94 193 ASN A O 1
ATOM 1644 N N . ASN A 1 194 ? 5.195 -7.769 -24.907 1.00 86.56 194 ASN A N 1
ATOM 1645 C CA . ASN A 1 194 ? 4.256 -8.568 -24.115 1.00 86.56 194 ASN A CA 1
ATOM 1646 C C . ASN A 1 194 ? 4.739 -10.008 -23.869 1.00 86.56 194 ASN A C 1
ATOM 1648 O O . ASN A 1 194 ? 3.938 -10.948 -23.843 1.00 86.56 194 ASN A O 1
ATOM 1652 N N . CYS A 1 195 ? 6.050 -10.207 -23.719 1.00 89.38 195 CYS A N 1
ATOM 1653 C CA . CYS A 1 195 ? 6.629 -11.527 -23.480 1.00 89.38 195 CYS A CA 1
ATOM 1654 C C . CYS A 1 195 ? 6.650 -11.913 -21.992 1.00 89.38 195 CYS A C 1
ATOM 1656 O O . CYS A 1 195 ? 7.031 -13.034 -21.649 1.00 89.38 195 CYS A O 1
ATOM 1658 N N . GLY A 1 196 ? 6.230 -11.009 -21.101 1.00 90.12 196 GLY A N 1
ATOM 1659 C CA . GLY A 1 196 ? 6.239 -11.210 -19.652 1.00 90.12 196 GLY A CA 1
ATOM 1660 C C . GLY A 1 196 ? 7.612 -10.992 -19.009 1.00 90.12 196 GLY A C 1
ATOM 1661 O O . GLY A 1 196 ? 7.761 -11.188 -17.796 1.00 90.12 196 GLY A O 1
ATOM 1662 N N . LEU A 1 197 ? 8.601 -10.573 -19.798 1.00 93.75 197 LEU A N 1
ATOM 1663 C CA . LEU A 1 197 ? 9.962 -10.259 -19.380 1.00 93.75 197 LEU A CA 1
ATOM 1664 C C . LEU A 1 197 ? 10.286 -8.828 -19.803 1.00 93.75 197 LEU A C 1
ATOM 1666 O O . LEU A 1 197 ? 9.886 -8.388 -20.871 1.00 93.75 197 LEU A O 1
ATOM 1670 N N . ILE A 1 198 ? 11.025 -8.114 -18.963 1.00 93.56 198 ILE A N 1
ATOM 1671 C CA . ILE A 1 198 ? 11.473 -6.751 -19.235 1.00 93.56 198 ILE A CA 1
ATOM 1672 C C . ILE A 1 198 ? 12.963 -6.805 -19.533 1.00 93.56 198 ILE A C 1
ATOM 1674 O O . ILE A 1 198 ? 13.761 -7.160 -18.656 1.00 93.56 198 ILE A O 1
ATOM 1678 N N . ASP A 1 199 ? 13.336 -6.445 -20.759 1.00 93.31 199 ASP A N 1
ATOM 1679 C CA . ASP A 1 199 ? 14.736 -6.384 -21.159 1.00 93.31 199 ASP A CA 1
ATOM 1680 C C . ASP A 1 199 ? 15.396 -5.034 -20.789 1.00 93.31 199 ASP 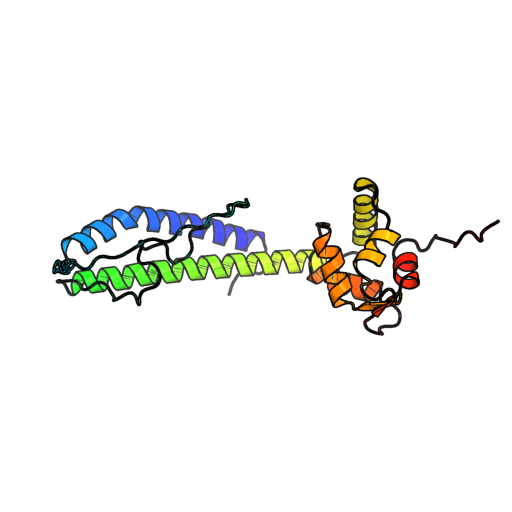A C 1
ATOM 1682 O O . ASP A 1 199 ? 14.741 -4.013 -20.544 1.00 93.31 199 ASP A O 1
ATOM 1686 N N . TRP A 1 200 ? 16.732 -5.012 -20.721 1.00 91.38 200 TRP A N 1
ATOM 1687 C CA . TRP A 1 200 ? 17.495 -3.795 -20.401 1.00 91.38 200 TRP A CA 1
ATOM 1688 C C . TRP A 1 200 ? 17.246 -2.634 -21.383 1.00 91.38 200 TRP A C 1
ATOM 1690 O O . TRP A 1 200 ? 17.202 -1.465 -20.981 1.00 91.38 200 TRP A O 1
ATOM 1700 N N . LYS A 1 201 ? 17.104 -2.933 -22.675 1.00 89.94 201 LYS A N 1
ATOM 1701 C CA . LYS A 1 201 ? 16.902 -1.935 -23.732 1.00 89.94 201 LYS A CA 1
ATOM 1702 C C . LYS A 1 201 ? 15.500 -1.341 -23.652 1.00 89.94 201 LYS A C 1
ATOM 1704 O O . LYS A 1 201 ? 15.371 -0.126 -23.745 1.00 89.94 201 LYS A O 1
ATOM 1709 N N . GLU A 1 202 ? 14.476 -2.154 -23.425 1.00 91.00 202 GLU A N 1
ATOM 1710 C CA . GLU A 1 202 ? 13.097 -1.756 -23.155 1.00 91.00 202 GLU A CA 1
ATOM 1711 C C . GLU A 1 202 ? 13.018 -0.872 -21.912 1.00 91.00 202 GLU A C 1
ATOM 1713 O O . GLU A 1 202 ? 12.421 0.209 -21.953 1.00 91.00 202 GLU A O 1
ATOM 1718 N N . PHE A 1 203 ? 13.712 -1.268 -20.841 1.00 91.88 203 PHE A N 1
ATOM 1719 C CA . PHE A 1 203 ? 13.809 -0.489 -19.612 1.00 91.88 203 PHE A CA 1
ATOM 1720 C C . PHE A 1 203 ? 14.379 0.914 -19.847 1.00 91.88 203 PHE A C 1
ATOM 1722 O O . PHE A 1 203 ? 13.789 1.920 -19.436 1.00 91.88 203 PHE A O 1
ATOM 1729 N N . ILE A 1 204 ? 15.507 1.018 -20.551 1.00 91.44 204 ILE A N 1
ATOM 1730 C CA . ILE A 1 204 ? 16.098 2.323 -20.858 1.00 91.44 204 ILE A CA 1
ATOM 1731 C C . ILE A 1 204 ? 15.262 3.098 -21.869 1.00 91.44 204 ILE A C 1
ATOM 1733 O O . ILE A 1 204 ? 15.022 4.280 -21.647 1.00 91.44 204 ILE A O 1
ATOM 1737 N N . ALA A 1 205 ? 14.754 2.464 -22.922 1.00 90.00 205 ALA A N 1
ATOM 1738 C CA . ALA A 1 205 ? 13.969 3.139 -23.948 1.00 90.00 205 ALA A CA 1
ATOM 1739 C C . ALA A 1 205 ? 12.651 3.706 -23.400 1.00 90.00 205 ALA A C 1
ATOM 1741 O O . ALA A 1 205 ? 12.180 4.738 -23.876 1.00 90.00 205 ALA A O 1
ATOM 1742 N N . ALA A 1 206 ? 12.028 3.051 -22.417 1.00 91.31 206 ALA A N 1
ATOM 1743 C CA . ALA A 1 206 ? 10.822 3.554 -21.766 1.00 91.31 206 ALA A CA 1
ATOM 1744 C C . ALA A 1 206 ? 11.125 4.761 -20.852 1.00 91.31 206 ALA A C 1
ATOM 1746 O O . ALA A 1 206 ? 10.391 5.755 -20.849 1.00 91.31 206 ALA A O 1
ATOM 1747 N N . LEU A 1 207 ? 12.235 4.718 -20.109 1.00 91.94 207 LEU A N 1
ATOM 1748 C CA . LEU A 1 207 ? 12.620 5.781 -19.174 1.00 91.94 207 LEU A CA 1
ATOM 1749 C C . LEU A 1 207 ? 13.312 6.978 -19.840 1.00 91.94 207 LEU A C 1
ATOM 1751 O O . LEU A 1 207 ? 13.142 8.112 -19.396 1.00 91.94 207 LEU A O 1
ATOM 1755 N N . ARG A 1 208 ? 14.102 6.734 -20.881 1.00 88.06 208 ARG A N 1
ATOM 1756 C CA . ARG A 1 208 ? 14.936 7.702 -21.598 1.00 88.06 208 ARG A CA 1
ATOM 1757 C C . ARG A 1 208 ? 14.797 7.480 -23.112 1.00 88.06 208 ARG A C 1
ATOM 1759 O O . ARG A 1 208 ? 15.713 6.953 -23.740 1.00 88.06 208 ARG A O 1
ATOM 1766 N N . PRO A 1 209 ? 13.658 7.849 -23.716 1.00 78.19 209 PRO A N 1
ATOM 1767 C CA . PRO A 1 209 ? 13.445 7.678 -25.157 1.00 78.19 209 PRO A CA 1
ATOM 1768 C C . PRO A 1 209 ? 14.410 8.517 -26.013 1.00 78.19 209 PRO A C 1
ATOM 1770 O O . PRO A 1 209 ? 14.613 8.228 -27.185 1.00 78.19 209 PRO A O 1
ATOM 1773 N N . ASP A 1 210 ? 15.007 9.548 -25.419 1.00 73.62 210 ASP A N 1
ATOM 1774 C CA . ASP A 1 210 ? 16.020 10.443 -25.971 1.00 73.62 210 ASP A CA 1
ATOM 1775 C C . ASP A 1 210 ? 17.462 9.915 -25.830 1.00 73.62 210 ASP A C 1
ATOM 1777 O O . ASP A 1 210 ? 18.404 10.541 -26.316 1.00 73.62 210 ASP A O 1
ATOM 1781 N N . TRP A 1 211 ? 17.667 8.771 -25.171 1.00 68.12 211 TRP A N 1
ATOM 1782 C CA . TRP A 1 211 ? 19.002 8.222 -24.954 1.00 68.12 211 TRP A CA 1
ATOM 1783 C C . TRP A 1 211 ? 19.512 7.473 -26.186 1.00 68.12 211 TRP A C 1
ATOM 1785 O O . TRP A 1 211 ? 18.960 6.452 -26.590 1.00 68.12 211 TRP A O 1
ATOM 1795 N N . GLN A 1 212 ? 20.607 7.977 -26.751 1.00 59.84 212 GLN A N 1
ATOM 1796 C CA . GLN A 1 212 ? 21.397 7.306 -27.778 1.00 59.84 212 GLN A CA 1
ATOM 1797 C C . GLN A 1 212 ? 22.650 6.722 -27.121 1.00 59.84 212 GLN A C 1
ATOM 1799 O O . GLN A 1 212 ? 23.346 7.415 -26.373 1.00 59.84 212 GLN A O 1
ATOM 1804 N N . GLU A 1 213 ? 22.933 5.447 -27.388 1.00 55.75 213 GLU A N 1
ATOM 1805 C CA . GLU A 1 213 ? 24.175 4.797 -26.977 1.00 55.75 213 GLU A CA 1
ATOM 1806 C C . GLU A 1 213 ? 25.336 5.557 -27.629 1.00 55.75 213 GLU A C 1
ATOM 1808 O O . GLU A 1 213 ? 25.509 5.525 -28.847 1.00 55.75 213 GLU A O 1
ATOM 1813 N N . LYS A 1 214 ? 26.099 6.321 -26.838 1.00 51.66 214 LYS A N 1
ATOM 1814 C CA . LYS A 1 214 ? 27.340 6.909 -27.343 1.00 51.66 214 LYS A CA 1
ATOM 1815 C C . LYS A 1 214 ? 28.284 5.749 -27.631 1.00 51.66 214 LYS A C 1
ATOM 1817 O O . LYS A 1 214 ? 28.699 5.066 -26.694 1.00 51.66 214 LYS A O 1
ATOM 1822 N N . ALA A 1 215 ? 28.564 5.518 -28.913 1.00 36.47 215 ALA A N 1
ATOM 1823 C CA . ALA A 1 215 ? 29.589 4.577 -29.332 1.00 36.47 215 ALA A CA 1
ATOM 1824 C C . ALA A 1 215 ? 30.905 4.931 -28.614 1.00 36.47 215 ALA A C 1
ATOM 1826 O O . ALA A 1 215 ? 31.184 6.121 -28.440 1.00 36.47 215 ALA A O 1
ATOM 1827 N N . PRO A 1 216 ? 31.671 3.939 -28.135 1.00 57.53 216 PRO A N 1
ATOM 1828 C CA . PRO A 1 216 ? 33.000 4.213 -27.611 1.00 57.53 216 PRO A CA 1
ATOM 1829 C C . PRO A 1 216 ? 33.853 4.832 -28.729 1.00 57.53 216 PRO A C 1
ATOM 1831 O O . PRO A 1 216 ? 33.885 4.284 -29.832 1.00 57.53 216 PRO A O 1
ATOM 1834 N N . ASP A 1 217 ? 34.473 5.979 -28.432 1.00 47.53 217 ASP A N 1
ATOM 1835 C CA . ASP A 1 217 ? 35.500 6.616 -29.271 1.00 47.53 217 ASP A CA 1
ATOM 1836 C C . ASP A 1 217 ? 36.746 5.720 -29.403 1.00 47.53 217 ASP A C 1
ATOM 1838 O O . ASP A 1 217 ? 37.114 5.061 -28.397 1.00 47.53 217 ASP A O 1
#

InterPro domains:
  IPR002048 EF-hand domain [PF13499] (145-207)
  IPR002048 EF-hand domain [PS50222] (142-177)
  IPR002048 EF-hand domain [PS50222] (178-213)
  IPR002048 EF-hand domain [SM00054] (146-174)
  IPR002048 EF-hand domain [SM00054] (182-210)
  IPR002048 EF-hand domain [cd00051] (146-208)
  IPR011992 EF-hand domain pair [SSF47473] (130-208)
  IPR043197 Plakin [PTHR23169] (5-215)

Radius of gyration: 27.88 Å; Cα contacts (8 Å, |Δi|>4): 117; chains: 1; bounding box: 62×42×74 Å

Nearest PDB structures (foldseek):
  5ve9-assembly1_A  TM=9.773E-01  e=3.663E-07  Homo sapiens
  3e3r-assembly2_A-2  TM=6.864E-01  e=1.478E-03  Homo sapiens
  7som-assembly1_i  TM=6.496E-01  e=1.249E-03  Chlamydomonas reinhardtii
  3uct-assembly1_A  TM=7.888E-01  e=9.408E-03  Homo sapiens
  6mba-assembly1_B  TM=7.182E-01  e=2.889E-02  Rattus norvegicus

Foldseek 3Di:
DQDLDLVRLVVVLVVLVVVVVVLVVCVVVLCVLLVVFWDPDPPPDDDDDDDDDDDDDDDDDDDPCPPDPVPPDDPPDDDDDDTDGPDPVSVVSVVVSVVVVVVSVVVNVVSVVSSVVSVVVVCLVVDDLVVLLVQLVVVCVVVVHDPVVLQVVLCPVPPQKHALVSVLVSSVVVVRPDDSSSSVVVSCQQPVVPPRIGGPVSVCCSNCVPDDPDDDD